Protein AF-A0A3D6B432-F1 (afdb_monomer)

Sequence (230 aa):
MLEWCVRQDLNARSNRYMVVSGDPVKVTLTNWPIGKVEWFEAPLNPAEPDGASRKVPFTGELLIDRADFMEDAPKKFFRLKPEGEVRLKYTYIIKCNEVVKDESGKVVELKCSYDPSTKPGEGEWRSVKGTIHWVSTQFAKEVELRQYDKLFTLADMSQVPEDKDYKDFLNPDSLIVEKGWSEPALLEDNSGIAVQFERVGYYIKDKDSTDTLPVFNKTTALKDSFKIDA

Radius of gyration: 19.47 Å; Cα contacts (8 Å, |Δi|>4): 466; chains: 1; bounding box: 49×45×54 Å

Nearest PDB structures (foldseek):
  5bnz-assembly2_B  TM=8.929E-01  e=8.701E-26  Pseudomonas aeruginosa PAO1
  4jxz-assembly1_A  TM=9.482E-01  e=2.977E-24  Escherichia coli K-12
  4jxx-assembly1_A  TM=9.590E-01  e=1.601E-23  Escherichia coli K-12
  5zdk-assembly1_A  TM=9.199E-01  e=3.711E-23  Thermus thermophilus HB8
  5zdo-assembly1_A  TM=9.169E-01  e=4.152E-23  Thermus thermophilus HB8

Secondary structure (DSSP, 8-state):
-HHHHHHHHHHHH--EE-EEESS-EEEEETTSPTT--EEEEEES-TT-TTS-EEEEEE-SEEEE-GGGB-TT--TT--SB-TT-EEEETTS-EEEEEEEEE-TTS-EEEEEEEE-GGG-TTTS-----S-EE--EETTT-EEEEEEEE--SBS-S-GGG--TTS-GGGGB-TTSEEEEEEEE-GGGGG----SPEEETTTEEEEE-TT--SSS-EEEEEEE---------

Foldseek 3Di:
DVLVVVQVVCLQPFFEWAKAWFQWAKEAAPPFDPPDKDWFWDCRHPNCVVDDTDIAIDDRIKTFHPLQEDAPDDPPNQGAYAQAWEAAPRAWIKGFDDFDADPVRHGRYTYIHTDPQRGPPRHDDDDGRYYGYMHHPVQWDKEKEKEADDQFQDPDLVPADPPDDSVVGGDPVRTDITIMTIGPVVVVDPVQAWHHHPQFATWGFDPVADPNYTYIYGPHGDPDPDDPPD

Solvent-accessible surface area (backbone atoms only — not comparable to full-atom values): 13049 Å² total; per-residue (Å²): 109,69,72,56,54,51,49,57,57,40,66,64,70,26,44,50,41,37,53,33,53,66,70,58,29,38,36,37,32,75,75,46,65,85,91,51,73,47,75,35,78,37,68,26,31,82,73,38,86,90,51,61,65,43,70,44,67,41,52,39,42,29,35,27,40,43,91,43,51,39,80,89,57,55,97,87,57,41,50,34,29,76,80,28,51,25,28,40,64,79,45,37,36,36,32,32,76,43,82,41,56,49,98,87,66,47,76,52,37,33,38,22,40,65,42,80,56,35,36,70,100,78,38,58,96,76,89,64,84,24,70,42,58,54,26,21,59,90,59,40,37,74,28,41,35,37,43,56,50,62,62,46,71,59,94,54,77,88,70,58,53,93,92,58,61,72,74,82,36,52,32,84,67,19,60,43,80,39,50,28,34,25,39,60,62,61,78,72,64,76,82,88,58,48,27,30,32,52,97,58,25,31,30,28,77,41,90,86,38,42,99,89,47,40,30,32,34,46,73,46,69,57,87,84,84,79,77,80,84,127

pLDDT: mean 93.98, std 9.79, range [32.75, 98.88]

Structure (mmCIF, N/CA/C/O backbone):
data_AF-A0A3D6B432-F1
#
_entry.id   AF-A0A3D6B432-F1
#
loop_
_atom_site.group_PDB
_atom_site.id
_atom_site.type_symbol
_atom_site.label_atom_id
_atom_site.label_alt_id
_atom_site.label_comp_id
_atom_site.label_asym_id
_atom_site.label_entity_id
_atom_site.label_seq_id
_atom_site.pdbx_PDB_ins_code
_atom_site.Cartn_x
_atom_site.Cartn_y
_atom_site.Cartn_z
_atom_site.occupancy
_atom_site.B_iso_or_equiv
_atom_site.auth_seq_id
_atom_site.auth_comp_id
_atom_site.auth_asym_id
_atom_site.auth_atom_id
_atom_site.pdbx_PDB_model_num
ATOM 1 N N . MET A 1 1 ? 24.485 1.093 -8.981 1.00 88.25 1 MET A N 1
ATOM 2 C CA . MET A 1 1 ? 24.721 2.550 -8.853 1.00 88.25 1 MET A CA 1
ATOM 3 C C . MET A 1 1 ? 23.505 3.354 -9.311 1.00 88.25 1 MET A C 1
ATOM 5 O O . MET A 1 1 ? 22.989 4.110 -8.504 1.00 88.25 1 MET A O 1
ATOM 9 N N . LEU A 1 2 ? 22.986 3.138 -10.530 1.00 92.12 2 LEU A N 1
ATOM 10 C CA . LEU A 1 2 ? 21.846 3.893 -11.082 1.00 92.12 2 LEU A CA 1
ATOM 11 C C . LEU A 1 2 ? 20.606 3.938 -10.164 1.00 92.12 2 LEU A C 1
ATOM 13 O O . LEU A 1 2 ? 20.216 5.014 -9.727 1.00 92.12 2 LEU A O 1
ATOM 17 N N . GLU A 1 3 ? 20.043 2.785 -9.789 1.00 90.94 3 GLU A N 1
ATOM 18 C CA . GLU A 1 3 ? 18.875 2.714 -8.885 1.00 90.94 3 GLU A CA 1
ATOM 19 C C . GLU A 1 3 ? 19.137 3.346 -7.512 1.00 90.94 3 GLU A C 1
ATOM 21 O O . GLU A 1 3 ? 18.231 3.828 -6.839 1.00 90.94 3 GLU A O 1
ATOM 26 N N . TRP A 1 4 ? 20.389 3.332 -7.050 1.00 92.50 4 TRP A N 1
ATOM 27 C CA . TRP A 1 4 ? 20.746 3.997 -5.803 1.00 92.50 4 TRP A CA 1
ATOM 28 C C . TRP A 1 4 ? 20.671 5.519 -5.957 1.00 92.50 4 TRP A C 1
ATOM 30 O O . TRP A 1 4 ? 20.012 6.149 -5.134 1.00 92.50 4 TRP A O 1
ATOM 40 N N . CYS A 1 5 ? 21.247 6.086 -7.023 1.00 95.38 5 CYS A N 1
ATOM 41 C CA . CYS A 1 5 ? 21.177 7.524 -7.298 1.00 95.38 5 CYS A CA 1
ATOM 42 C C . CYS A 1 5 ? 19.724 7.999 -7.434 1.00 95.38 5 CYS A C 1
ATOM 44 O O . CYS A 1 5 ? 19.345 8.977 -6.795 1.00 95.38 5 CYS A O 1
ATOM 46 N N . VAL A 1 6 ? 18.901 7.261 -8.189 1.00 95.75 6 VAL A N 1
ATOM 47 C CA . VAL A 1 6 ? 17.469 7.566 -8.358 1.00 95.75 6 VAL A CA 1
ATOM 48 C C . VAL A 1 6 ? 16.749 7.571 -7.008 1.00 95.75 6 VAL A C 1
ATOM 50 O O . VAL A 1 6 ? 16.030 8.514 -6.698 1.00 95.75 6 VAL A O 1
ATOM 53 N N . ARG A 1 7 ? 16.979 6.564 -6.153 1.00 94.94 7 ARG A N 1
ATOM 54 C CA . ARG A 1 7 ? 16.366 6.525 -4.814 1.00 94.94 7 ARG A CA 1
ATOM 55 C C . ARG A 1 7 ? 16.809 7.675 -3.916 1.00 94.94 7 ARG A C 1
ATOM 57 O O . ARG A 1 7 ? 16.002 8.122 -3.112 1.00 94.94 7 ARG A O 1
ATOM 64 N N . GLN A 1 8 ? 18.070 8.105 -3.990 1.00 93.75 8 GLN A N 1
ATOM 65 C CA . GLN A 1 8 ? 18.553 9.222 -3.172 1.00 93.75 8 GLN A CA 1
ATOM 66 C C . GLN A 1 8 ? 17.892 10.540 -3.576 1.00 93.75 8 GLN A C 1
ATOM 68 O O . GLN A 1 8 ? 17.404 11.252 -2.703 1.00 93.75 8 GLN A O 1
ATOM 73 N N . ASP A 1 9 ? 17.830 10.825 -4.878 1.00 95.31 9 ASP A N 1
ATOM 74 C CA . ASP A 1 9 ? 17.171 12.024 -5.403 1.00 95.31 9 ASP A CA 1
ATOM 75 C C . ASP A 1 9 ? 15.674 12.046 -5.050 1.00 95.31 9 ASP A C 1
ATOM 77 O O . ASP A 1 9 ? 15.178 13.001 -4.447 1.00 95.31 9 ASP A O 1
ATOM 81 N N . LEU A 1 10 ? 14.961 10.954 -5.337 1.00 96.25 10 LEU A N 1
ATOM 82 C CA . LEU A 1 10 ? 13.520 10.876 -5.099 1.00 96.25 10 LEU A CA 1
ATOM 83 C C . LEU A 1 10 ? 13.160 10.874 -3.608 1.00 96.25 10 LEU A C 1
ATOM 85 O O . LEU A 1 10 ? 12.155 11.460 -3.222 1.00 96.25 10 LEU A O 1
ATOM 89 N N . ASN A 1 11 ? 13.988 10.302 -2.729 1.00 94.06 11 ASN A N 1
ATOM 90 C CA . ASN A 1 11 ? 13.706 10.324 -1.289 1.00 94.06 11 ASN A CA 1
ATOM 91 C C . ASN A 1 11 ? 13.600 11.747 -0.714 1.00 94.06 11 ASN A C 1
ATOM 93 O O . ASN A 1 11 ? 12.891 11.939 0.274 1.00 94.06 11 ASN A O 1
ATOM 97 N N . ALA A 1 12 ? 14.311 12.713 -1.303 1.00 92.69 12 ALA A N 1
ATOM 98 C CA . ALA A 1 12 ? 14.293 14.104 -0.862 1.00 92.69 12 ALA A CA 1
ATOM 99 C C . ALA A 1 12 ? 13.112 14.900 -1.438 1.00 92.69 12 ALA A C 1
ATOM 101 O O . ALA A 1 12 ? 12.601 15.791 -0.767 1.00 92.69 12 ALA A O 1
ATOM 102 N N . ARG A 1 13 ? 12.682 14.596 -2.670 1.00 94.38 13 ARG A N 1
ATOM 103 C CA . ARG A 1 13 ? 11.758 15.454 -3.436 1.00 94.38 13 ARG A CA 1
ATOM 104 C C . ARG A 1 13 ? 10.357 14.876 -3.620 1.00 94.38 13 ARG A C 1
ATOM 106 O O . ARG A 1 13 ? 9.438 15.623 -3.927 1.00 94.38 13 ARG A O 1
ATOM 113 N N . SER A 1 14 ? 10.189 13.562 -3.494 1.00 97.00 14 SER A N 1
ATOM 114 C CA . SER A 1 14 ? 8.920 12.899 -3.790 1.00 97.00 14 SER A CA 1
ATOM 115 C C . SER A 1 14 ? 7.880 13.122 -2.696 1.00 97.00 14 SER A C 1
ATOM 117 O O . SER A 1 14 ? 8.087 12.753 -1.536 1.00 97.00 14 SER A O 1
ATOM 119 N N . ASN A 1 15 ? 6.705 13.590 -3.114 1.00 97.62 15 ASN A N 1
ATOM 120 C CA . ASN A 1 15 ? 5.475 13.483 -2.335 1.00 97.62 15 ASN A CA 1
ATOM 121 C C . ASN A 1 15 ? 5.166 12.014 -2.029 1.00 97.62 15 ASN A C 1
ATOM 123 O O . ASN A 1 15 ? 5.524 11.120 -2.802 1.00 97.62 15 ASN A O 1
ATOM 127 N N . ARG A 1 16 ? 4.506 11.756 -0.901 1.00 97.75 16 ARG A N 1
ATOM 128 C CA . ARG A 1 16 ? 4.206 10.409 -0.417 1.00 97.75 16 ARG A CA 1
ATOM 129 C C . ARG A 1 16 ? 2.717 10.169 -0.333 1.00 97.75 16 ARG A C 1
ATOM 131 O O . ARG A 1 16 ? 1.993 10.965 0.261 1.00 97.75 16 ARG A O 1
ATOM 138 N N . TYR A 1 17 ? 2.306 9.020 -0.852 1.00 98.50 17 TYR A N 1
ATOM 139 C CA . TYR A 1 17 ? 0.915 8.595 -0.860 1.00 98.50 17 TYR A CA 1
ATOM 140 C C . TYR A 1 17 ? 0.768 7.141 -0.428 1.00 98.50 17 TYR A C 1
ATOM 142 O O . TYR A 1 17 ? 1.698 6.341 -0.553 1.00 98.50 17 TYR A O 1
ATOM 150 N N . MET A 1 18 ? -0.406 6.786 0.084 1.00 98.56 18 MET A N 1
ATOM 151 C CA . MET A 1 18 ? -0.748 5.393 0.368 1.00 98.56 18 MET A CA 1
ATOM 152 C C . MET A 1 18 ? 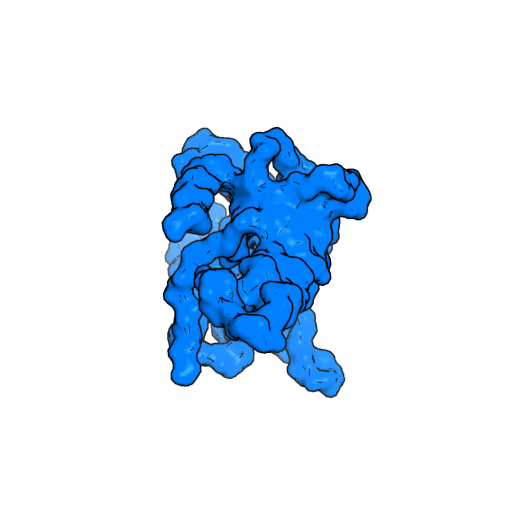-1.436 4.757 -0.838 1.00 98.56 18 MET A C 1
ATOM 154 O O . MET A 1 18 ? -2.430 5.276 -1.349 1.00 98.56 18 MET A O 1
ATOM 158 N N . VAL A 1 19 ? -0.886 3.625 -1.275 1.00 98.62 19 VAL A N 1
ATOM 159 C CA . VAL A 1 19 ? -1.414 2.791 -2.354 1.00 98.62 19 VAL A CA 1
ATOM 160 C C . VAL A 1 19 ? -1.218 1.342 -1.946 1.00 98.62 19 VAL A C 1
ATOM 162 O O . VAL A 1 19 ? -0.106 0.967 -1.587 1.00 98.62 19 VAL A O 1
ATOM 165 N N . VAL A 1 20 ? -2.294 0.565 -2.000 1.00 98.50 20 VAL A N 1
ATOM 166 C CA . VAL A 1 20 ? -2.296 -0.887 -1.783 1.00 98.50 20 VAL A CA 1
ATOM 167 C C . VAL A 1 20 ? -2.349 -1.562 -3.150 1.00 98.50 20 VAL A C 1
ATOM 169 O O . VAL A 1 20 ? -3.152 -1.140 -3.986 1.00 98.50 20 VAL A O 1
ATOM 172 N N . SER A 1 21 ? -1.522 -2.578 -3.406 1.00 95.56 21 SER A N 1
ATOM 17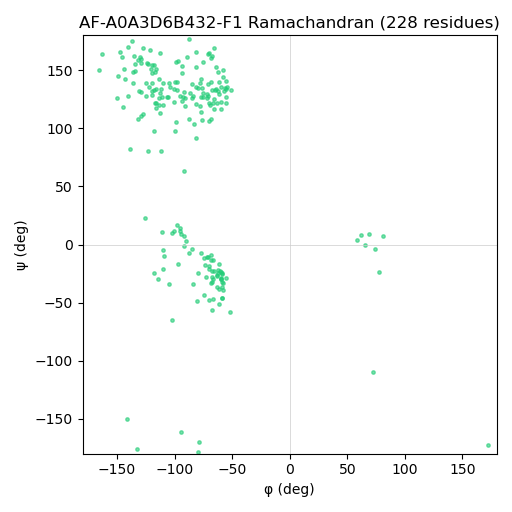3 C CA . SER A 1 21 ? -1.399 -3.177 -4.745 1.00 95.56 21 SER A CA 1
ATOM 174 C C . SER A 1 21 ? -1.802 -4.653 -4.827 1.00 95.56 21 SER A C 1
ATOM 176 O O . SER A 1 21 ? -1.769 -5.399 -3.847 1.00 95.56 21 SER A O 1
ATOM 178 N N . GLY A 1 22 ? -2.203 -5.076 -6.028 1.00 94.44 22 GLY A N 1
ATOM 179 C CA . GLY A 1 22 ? -2.431 -6.473 -6.383 1.00 94.44 22 GLY A CA 1
ATOM 180 C C . GLY A 1 22 ? -3.684 -7.080 -5.749 1.00 94.44 22 GLY A C 1
ATOM 181 O O . GLY A 1 22 ? -4.808 -6.778 -6.144 1.00 94.44 22 GLY A O 1
ATOM 182 N N . ASP A 1 23 ? -3.485 -7.995 -4.802 1.00 95.12 23 ASP A N 1
ATOM 183 C CA . ASP A 1 23 ? -4.536 -8.788 -4.153 1.00 95.12 23 ASP A CA 1
ATOM 184 C C . ASP A 1 23 ? -4.677 -8.378 -2.674 1.00 95.12 23 ASP A C 1
ATOM 186 O O . ASP A 1 23 ? -4.113 -9.051 -1.806 1.00 95.12 23 ASP A O 1
ATOM 190 N N . PRO A 1 24 ? -5.375 -7.268 -2.368 1.00 97.31 24 PRO A N 1
ATOM 191 C CA . PRO A 1 24 ? -5.427 -6.677 -1.038 1.00 97.31 24 PRO A CA 1
ATOM 192 C C . PRO A 1 24 ? -6.189 -7.560 -0.051 1.00 97.31 24 PRO A C 1
ATOM 194 O O . PRO A 1 24 ? -7.014 -8.396 -0.424 1.00 97.31 24 PRO A O 1
ATOM 197 N N . VAL A 1 25 ? -5.960 -7.323 1.238 1.00 98.31 25 VAL A N 1
ATOM 198 C CA . VAL A 1 25 ? -6.752 -7.928 2.315 1.00 98.31 25 VAL A CA 1
ATOM 199 C C . VAL A 1 25 ? -7.676 -6.868 2.901 1.00 98.31 25 VAL A C 1
ATOM 201 O O . VAL A 1 25 ? -7.224 -5.790 3.298 1.00 98.31 25 VAL A O 1
ATOM 204 N N . LYS A 1 26 ? -8.978 -7.173 2.967 1.00 98.69 26 LYS A N 1
ATOM 205 C CA . LYS A 1 26 ? -9.957 -6.292 3.608 1.00 98.69 26 LYS A CA 1
ATOM 206 C C . LYS A 1 26 ? -9.750 -6.301 5.120 1.00 98.69 26 LYS A C 1
ATOM 208 O O . LYS A 1 26 ? -9.573 -7.355 5.724 1.00 98.69 26 LYS A O 1
ATOM 213 N N . VAL A 1 27 ? -9.834 -5.135 5.743 1.00 98.88 27 VAL A N 1
ATOM 214 C CA . VAL A 1 27 ? -9.871 -4.969 7.197 1.00 98.88 27 VAL A CA 1
ATOM 215 C C . VAL A 1 27 ? -11.174 -4.278 7.577 1.00 98.88 27 VAL A C 1
ATOM 217 O O . VAL A 1 27 ? -11.482 -3.212 7.048 1.00 98.88 27 VAL A O 1
ATOM 220 N N . THR A 1 28 ? -11.906 -4.851 8.529 1.00 98.75 28 THR A N 1
ATOM 221 C CA . THR A 1 28 ? -13.116 -4.248 9.101 1.00 98.75 28 THR A CA 1
ATOM 222 C C . THR A 1 28 ? -12.912 -3.980 10.583 1.00 98.75 28 THR A C 1
ATOM 224 O O . THR A 1 28 ? -12.649 -4.895 11.364 1.00 98.75 28 THR A O 1
ATOM 227 N N . LEU A 1 29 ? -13.056 -2.716 10.973 1.00 98.75 29 LEU A N 1
ATOM 228 C CA . LEU A 1 29 ? -12.944 -2.246 12.346 1.00 98.75 29 LEU A CA 1
ATOM 229 C C . LEU A 1 29 ? -14.271 -2.452 13.082 1.00 98.75 29 LEU A C 1
ATOM 231 O O . LEU A 1 29 ? -15.226 -1.704 12.886 1.00 98.75 29 LEU A O 1
ATOM 235 N N . THR A 1 30 ? -14.328 -3.468 13.939 1.00 98.38 30 THR A N 1
ATOM 236 C CA . THR A 1 30 ? -15.556 -3.946 14.597 1.00 98.38 30 THR A CA 1
ATOM 237 C C . THR A 1 30 ? -16.139 -2.956 15.598 1.00 98.38 30 THR A C 1
ATOM 239 O O . THR A 1 30 ? -17.347 -2.936 15.812 1.00 98.38 30 THR A O 1
ATOM 242 N N . ASN A 1 31 ? -15.295 -2.116 16.197 1.00 98.25 31 ASN A N 1
ATOM 243 C CA . ASN A 1 31 ? -15.686 -1.079 17.148 1.00 98.25 31 ASN A CA 1
ATOM 244 C C . ASN A 1 31 ? -15.706 0.334 16.538 1.00 98.25 31 ASN A C 1
ATOM 246 O O . ASN A 1 31 ? -15.835 1.307 17.281 1.00 98.25 31 ASN A O 1
ATOM 250 N N . TRP A 1 32 ? -15.578 0.477 15.211 1.00 98.19 32 TRP A N 1
ATOM 251 C CA . TRP A 1 32 ? -15.699 1.777 14.546 1.00 98.19 32 TRP A CA 1
ATOM 252 C C . TRP A 1 32 ? -17.174 2.177 14.368 1.00 98.19 32 TRP A C 1
ATOM 254 O O . TRP A 1 32 ? -17.972 1.355 13.912 1.00 98.19 32 TRP A O 1
ATOM 264 N N . PRO A 1 33 ? -17.570 3.429 14.674 1.00 97.12 33 PRO A N 1
ATOM 265 C CA . PRO A 1 33 ? -18.951 3.862 14.486 1.00 97.12 33 PRO A CA 1
ATOM 266 C C . PRO A 1 33 ? -19.388 3.785 13.015 1.00 97.12 33 PRO A C 1
ATOM 268 O O . PRO A 1 33 ? -18.724 4.319 12.123 1.00 97.12 33 PRO A O 1
ATOM 271 N N . ILE A 1 34 ? -20.532 3.146 12.765 1.00 93.94 34 ILE A N 1
ATOM 272 C CA . ILE A 1 34 ? -21.086 2.966 11.416 1.00 93.94 34 ILE A CA 1
ATOM 273 C C . ILE A 1 34 ? -21.285 4.329 10.740 1.00 93.94 34 ILE A C 1
ATOM 275 O O . ILE A 1 34 ? -21.838 5.255 11.331 1.00 93.94 34 ILE A O 1
ATOM 279 N N . GLY A 1 35 ? -20.822 4.454 9.494 1.00 93.56 35 GLY A N 1
ATOM 280 C CA . GLY A 1 35 ? -20.955 5.671 8.686 1.00 93.56 35 GLY A CA 1
ATOM 281 C C . GLY A 1 35 ? -20.034 6.829 9.090 1.00 93.56 35 GLY A C 1
ATOM 282 O O . GLY A 1 35 ? -20.010 7.843 8.394 1.00 93.56 35 GLY A O 1
ATOM 283 N N . LYS A 1 36 ? -19.251 6.703 10.172 1.00 97.69 36 LYS A N 1
ATOM 284 C CA . LYS A 1 36 ? -18.284 7.736 10.556 1.00 97.69 36 LYS A CA 1
ATOM 285 C C . LYS A 1 36 ? -17.116 7.750 9.571 1.00 97.69 36 LYS A C 1
ATOM 287 O O . LYS A 1 36 ? -16.446 6.735 9.375 1.00 97.69 36 LYS A O 1
ATOM 292 N N . VAL A 1 37 ? -16.834 8.937 9.044 1.00 98.31 37 VAL A N 1
ATOM 293 C CA . VAL A 1 37 ? -15.616 9.255 8.294 1.00 98.31 37 VAL A CA 1
ATOM 294 C C . VAL A 1 37 ? -14.804 10.239 9.124 1.00 98.31 37 VAL A C 1
ATOM 296 O O . VAL A 1 37 ? -15.337 11.242 9.598 1.00 98.31 37 VAL A O 1
ATOM 299 N N . GLU A 1 38 ? -13.522 9.954 9.309 1.00 97.75 38 GLU A N 1
ATOM 300 C CA . GLU A 1 38 ? -12.577 10.864 9.953 1.00 97.75 38 GLU A CA 1
ATOM 301 C C . GLU A 1 38 ? -11.458 11.206 8.970 1.00 97.75 38 GLU A C 1
ATOM 303 O O . GLU A 1 38 ? -11.005 10.345 8.223 1.00 97.75 38 GLU A O 1
ATOM 308 N N . TRP A 1 39 ? -11.035 12.467 8.937 1.00 97.56 39 TRP A N 1
ATOM 309 C CA . TRP A 1 39 ? -10.007 12.941 8.013 1.00 97.56 39 TRP A CA 1
ATOM 310 C C . TRP A 1 39 ? -8.740 13.258 8.792 1.00 97.56 39 TRP A C 1
ATOM 312 O O . TRP A 1 39 ? -8.761 14.114 9.674 1.00 97.56 39 TRP A O 1
ATOM 322 N N . PHE A 1 40 ? -7.648 12.580 8.451 1.00 97.00 40 PHE A N 1
ATOM 323 C CA . PHE A 1 40 ? -6.342 12.798 9.063 1.00 97.00 40 PHE A CA 1
ATOM 324 C C . PHE A 1 40 ? -5.475 13.681 8.181 1.00 97.00 40 PHE A C 1
ATOM 326 O O . PHE A 1 40 ? -5.454 13.508 6.963 1.00 97.00 40 PHE A O 1
ATOM 333 N N . GLU A 1 41 ? -4.736 14.601 8.791 1.00 95.19 41 GLU A N 1
ATOM 334 C CA . GLU A 1 41 ? -3.676 15.321 8.095 1.00 95.19 41 GLU A CA 1
ATOM 335 C C . GLU A 1 41 ? -2.389 14.502 8.131 1.00 95.19 41 GLU A C 1
ATOM 337 O O . GLU A 1 41 ? -1.919 14.087 9.192 1.00 95.19 41 GLU A O 1
ATOM 342 N N . ALA A 1 42 ? -1.823 14.261 6.953 1.00 94.69 42 ALA A N 1
ATOM 343 C CA . ALA A 1 42 ? -0.552 13.579 6.792 1.00 94.69 42 ALA A CA 1
ATOM 344 C C . ALA A 1 42 ? 0.424 14.490 6.033 1.00 94.69 42 ALA A C 1
ATOM 346 O O . ALA A 1 42 ? 0.031 15.083 5.022 1.00 94.69 42 ALA A O 1
ATOM 347 N N . PRO A 1 43 ? 1.694 14.597 6.469 1.00 94.94 43 PRO A N 1
ATOM 348 C CA . PRO A 1 43 ? 2.700 15.360 5.740 1.00 94.94 43 PRO A CA 1
ATOM 349 C C . PRO A 1 43 ? 2.859 14.785 4.333 1.00 94.94 43 PRO A C 1
ATOM 351 O O . PRO A 1 43 ? 2.917 13.562 4.157 1.00 94.94 43 PRO A O 1
ATOM 354 N N . LEU A 1 44 ? 2.912 15.666 3.336 1.00 95.44 44 LEU A N 1
ATOM 355 C CA . LEU A 1 44 ? 3.034 15.276 1.938 1.00 95.44 44 LEU A CA 1
ATOM 356 C C . LEU A 1 44 ? 4.452 14.795 1.625 1.00 95.44 44 LEU A C 1
ATOM 358 O O . LEU A 1 44 ? 4.619 13.744 1.014 1.00 95.44 44 LEU A O 1
ATOM 362 N N . ASN A 1 45 ? 5.468 15.506 2.115 1.00 93.56 45 ASN A N 1
ATOM 363 C CA . ASN A 1 45 ? 6.867 15.103 2.029 1.00 93.56 45 ASN A CA 1
ATOM 364 C C . ASN A 1 45 ? 7.528 15.184 3.420 1.00 93.56 45 ASN A C 1
ATOM 366 O O . ASN A 1 45 ? 7.760 16.275 3.925 1.00 93.56 45 ASN A O 1
ATOM 370 N N . PRO A 1 46 ? 7.889 14.055 4.053 1.00 87.81 46 PRO A N 1
ATOM 371 C CA . PRO A 1 46 ? 8.581 14.038 5.344 1.00 87.81 46 PRO A CA 1
ATOM 372 C C . PRO A 1 46 ? 9.960 14.709 5.364 1.00 87.81 46 PRO A C 1
ATOM 374 O O . PRO A 1 46 ? 10.472 14.973 6.448 1.00 87.81 46 PRO A O 1
ATOM 377 N N . ALA A 1 47 ? 10.583 14.945 4.204 1.00 88.00 47 ALA A N 1
ATOM 378 C CA . ALA A 1 47 ? 11.810 15.738 4.116 1.00 88.00 47 ALA A CA 1
ATOM 379 C C . ALA A 1 47 ? 11.551 17.248 4.290 1.00 88.00 47 ALA A C 1
ATOM 381 O O . ALA A 1 47 ? 12.497 18.003 4.498 1.00 88.00 47 ALA A O 1
ATOM 382 N N . GLU A 1 48 ? 10.283 17.671 4.259 1.00 88.94 48 GLU A N 1
ATOM 383 C CA . GLU A 1 48 ? 9.820 19.046 4.443 1.00 88.94 48 GLU A CA 1
ATOM 384 C C . GLU A 1 48 ? 8.807 19.097 5.604 1.00 88.94 48 GLU A C 1
ATOM 386 O O . GLU A 1 48 ? 7.598 19.078 5.376 1.00 88.94 48 GLU A O 1
ATOM 391 N N . PRO A 1 49 ? 9.265 19.127 6.872 1.00 77.75 49 PRO A N 1
ATOM 392 C CA . PRO A 1 49 ? 8.377 19.063 8.038 1.00 77.75 49 PRO A CA 1
ATOM 393 C C . PRO A 1 49 ? 7.341 20.193 8.111 1.00 77.75 49 PRO A C 1
ATOM 395 O O . PRO A 1 49 ? 6.226 19.957 8.565 1.00 77.75 49 PRO A O 1
ATOM 398 N N . ASP A 1 50 ? 7.701 21.382 7.623 1.00 88.50 50 ASP A N 1
ATOM 399 C CA . ASP A 1 50 ? 6.823 22.559 7.525 1.00 88.50 50 ASP A CA 1
ATOM 400 C C . ASP A 1 50 ? 6.169 22.688 6.132 1.00 88.50 50 ASP A C 1
ATOM 402 O O . ASP A 1 50 ? 5.638 23.740 5.771 1.00 88.50 50 ASP A O 1
ATOM 406 N N . GLY A 1 51 ? 6.274 21.636 5.315 1.00 88.25 51 GLY A N 1
ATOM 407 C CA . GLY A 1 51 ? 5.755 21.580 3.956 1.00 88.25 51 GLY A CA 1
ATOM 408 C C . GLY A 1 51 ? 4.249 21.328 3.894 1.00 88.25 51 GLY A C 1
ATOM 409 O O . GLY A 1 51 ? 3.525 21.349 4.891 1.00 88.25 51 GLY A O 1
ATOM 410 N N . ALA A 1 52 ? 3.760 21.069 2.682 1.00 93.88 52 ALA A N 1
ATOM 411 C CA . ALA A 1 52 ? 2.350 20.775 2.467 1.00 93.88 52 ALA A CA 1
ATOM 412 C C . ALA A 1 52 ? 1.912 19.500 3.210 1.00 93.88 52 ALA A C 1
ATOM 414 O O . ALA A 1 52 ? 2.664 18.531 3.356 1.00 93.88 52 ALA A O 1
ATOM 415 N N . SER A 1 53 ? 0.651 19.479 3.628 1.00 95.38 53 SER A N 1
ATOM 416 C CA . SER A 1 53 ? -0.035 18.287 4.112 1.00 95.38 53 SER A CA 1
ATOM 417 C C . SER A 1 53 ? -1.147 17.896 3.143 1.00 95.38 53 SER A C 1
ATOM 419 O O . SER A 1 53 ? -1.561 18.671 2.279 1.00 95.38 53 SER A O 1
ATOM 421 N N . ARG A 1 54 ? -1.636 16.667 3.283 1.00 96.38 54 ARG A N 1
ATOM 422 C CA . ARG A 1 54 ? -2.822 16.179 2.576 1.00 96.38 54 ARG A CA 1
ATOM 423 C C . ARG A 1 54 ? -3.792 15.546 3.558 1.00 96.38 54 ARG A C 1
ATOM 425 O O . ARG A 1 54 ? -3.390 15.063 4.619 1.00 96.38 54 ARG A O 1
ATOM 432 N N . LYS A 1 55 ? -5.063 15.504 3.169 1.00 96.94 55 LYS A N 1
ATOM 433 C CA . LYS A 1 55 ? -6.110 14.839 3.942 1.00 96.94 55 LYS A CA 1
ATOM 434 C C . LYS A 1 55 ? -6.265 13.390 3.502 1.00 96.94 55 LYS A C 1
ATOM 436 O O . LYS A 1 55 ? -6.410 13.105 2.316 1.00 96.94 55 LYS A O 1
ATOM 441 N N . VAL A 1 56 ? -6.286 12.492 4.476 1.00 97.75 56 VAL A N 1
ATOM 442 C CA . VAL A 1 56 ? -6.435 11.050 4.286 1.00 97.75 56 VAL A CA 1
ATOM 443 C C . VAL A 1 56 ? -7.744 10.599 4.945 1.00 97.75 56 VAL A C 1
ATOM 445 O O . VAL A 1 56 ? -7.883 10.748 6.164 1.00 97.75 56 VAL A O 1
ATOM 448 N N . PRO A 1 57 ? -8.717 10.067 4.182 1.00 98.25 57 PRO A N 1
ATOM 449 C CA . PRO A 1 57 ? -9.977 9.589 4.739 1.00 98.25 57 PRO A CA 1
ATOM 450 C C . PRO A 1 57 ? -9.795 8.247 5.450 1.00 98.25 57 PRO A C 1
ATOM 452 O O . PRO A 1 57 ? -9.272 7.291 4.879 1.00 98.25 57 PRO A O 1
ATOM 455 N N . PHE A 1 58 ? -10.295 8.159 6.677 1.00 98.50 58 PHE A N 1
ATOM 456 C CA . PHE A 1 58 ? -10.337 6.953 7.492 1.00 98.50 58 PHE A CA 1
ATOM 457 C C . PHE A 1 58 ? -11.784 6.542 7.764 1.00 98.50 58 PHE A C 1
ATOM 459 O O . PHE A 1 58 ? -12.631 7.359 8.140 1.00 98.50 58 PHE A O 1
ATOM 466 N N . THR A 1 59 ? -12.054 5.253 7.594 1.00 98.44 59 THR A N 1
ATOM 467 C CA . THR A 1 59 ? -13.371 4.627 7.762 1.00 98.44 59 THR A CA 1
ATOM 468 C C . THR A 1 59 ? -13.235 3.302 8.506 1.00 98.44 59 THR A C 1
ATOM 470 O O . THR A 1 59 ? -12.128 2.829 8.747 1.00 98.44 59 THR A O 1
ATOM 473 N N . GLY A 1 60 ? -14.363 2.663 8.824 1.00 98.00 60 GLY A N 1
ATOM 474 C CA . GLY A 1 60 ? -14.370 1.331 9.434 1.00 98.00 60 GLY A CA 1
ATOM 475 C C . GLY A 1 60 ? -13.932 0.202 8.495 1.00 98.00 60 GLY A C 1
ATOM 476 O O . GLY A 1 60 ? -13.566 -0.861 8.974 1.00 98.00 60 GLY A O 1
ATOM 477 N N . GLU A 1 61 ? -13.947 0.417 7.178 1.00 98.56 61 GLU A N 1
ATOM 478 C CA . GLU A 1 61 ? -13.533 -0.579 6.181 1.00 98.56 61 GLU A CA 1
ATOM 479 C C . GLU A 1 61 ? -12.307 -0.105 5.402 1.00 98.56 61 GLU A C 1
ATOM 481 O O . GLU A 1 61 ? -12.343 0.937 4.738 1.00 98.56 61 GLU A O 1
ATOM 486 N N . LEU A 1 62 ? -11.229 -0.881 5.447 1.00 98.75 62 LEU A N 1
ATOM 487 C CA . LEU A 1 62 ? -9.924 -0.535 4.893 1.00 98.75 62 LEU A CA 1
ATOM 488 C C . LEU A 1 62 ? -9.384 -1.670 4.013 1.00 98.75 62 LEU A C 1
ATOM 490 O O . LEU A 1 62 ? -9.793 -2.823 4.149 1.00 98.75 62 LEU A O 1
ATOM 494 N N . LEU A 1 63 ? -8.416 -1.346 3.163 1.00 98.88 63 LEU A N 1
ATOM 495 C CA . LEU A 1 63 ? -7.563 -2.303 2.467 1.00 98.88 63 LEU A CA 1
ATOM 496 C C . LEU A 1 63 ? -6.127 -2.160 2.975 1.00 98.88 63 LEU A C 1
ATOM 498 O O . LEU A 1 63 ? -5.661 -1.042 3.218 1.00 98.88 63 LEU A O 1
ATOM 502 N N . ILE A 1 64 ? -5.438 -3.291 3.106 1.00 98.69 64 ILE A N 1
ATOM 503 C CA . ILE A 1 64 ? -3.997 -3.373 3.370 1.00 98.69 64 ILE A CA 1
ATOM 504 C C . ILE A 1 64 ? -3.339 -4.313 2.358 1.00 98.69 64 ILE A C 1
ATOM 506 O O . ILE A 1 64 ? -4.007 -5.178 1.780 1.00 98.69 64 ILE A O 1
ATOM 510 N N . ASP A 1 65 ? -2.026 -4.185 2.186 1.00 97.94 65 ASP A N 1
ATOM 511 C CA . ASP A 1 65 ? -1.255 -5.136 1.389 1.00 97.94 65 ASP A CA 1
ATOM 512 C C . ASP A 1 65 ? -1.334 -6.541 1.995 1.00 97.94 65 ASP A C 1
ATOM 514 O O . ASP A 1 65 ? -1.197 -6.737 3.206 1.00 97.94 65 ASP A O 1
ATOM 518 N N . ARG A 1 66 ? -1.457 -7.564 1.145 1.00 96.75 66 ARG A N 1
ATOM 519 C CA . ARG A 1 66 ? -1.444 -8.967 1.593 1.00 96.75 66 ARG A CA 1
ATOM 520 C C . ARG A 1 66 ? -0.169 -9.339 2.340 1.00 96.75 66 ARG A C 1
ATOM 522 O O . ARG A 1 66 ? -0.222 -10.110 3.292 1.00 96.75 66 ARG A O 1
ATOM 529 N N . ALA A 1 67 ? 0.964 -8.749 1.958 1.00 95.50 67 ALA A N 1
ATOM 530 C CA . ALA A 1 67 ? 2.256 -8.956 2.612 1.00 95.50 67 ALA A CA 1
ATOM 531 C C . ALA A 1 67 ? 2.342 -8.363 4.037 1.00 95.50 67 ALA A C 1
ATOM 533 O O . ALA A 1 67 ? 3.325 -8.610 4.753 1.00 95.50 67 ALA A O 1
ATOM 534 N N . ASP A 1 68 ? 1.339 -7.583 4.453 1.00 97.25 68 ASP A N 1
ATOM 535 C CA . ASP A 1 68 ? 1.229 -7.006 5.792 1.00 97.25 68 ASP A CA 1
ATOM 536 C C . ASP A 1 68 ? 0.444 -7.861 6.783 1.00 97.25 68 ASP A C 1
ATOM 538 O O . ASP A 1 68 ? 0.384 -7.505 7.963 1.00 97.25 68 ASP A O 1
ATOM 542 N N . PHE A 1 69 ? -0.071 -9.013 6.349 1.00 97.62 69 PHE A N 1
ATOM 543 C CA . PHE A 1 69 ? -0.685 -10.000 7.224 1.00 97.62 69 PHE A CA 1
ATOM 544 C C . PHE A 1 69 ? -0.052 -11.386 7.070 1.00 97.62 69 PHE A C 1
ATOM 546 O O . PHE A 1 69 ? 0.241 -11.834 5.964 1.00 97.62 69 PHE A O 1
ATOM 553 N N . MET A 1 70 ? 0.153 -12.081 8.190 1.00 96.44 70 MET A N 1
ATOM 554 C CA . MET A 1 70 ? 0.630 -13.464 8.201 1.00 96.44 70 MET A CA 1
ATOM 555 C C . MET A 1 70 ? 0.080 -14.199 9.425 1.00 96.44 70 MET A C 1
ATOM 557 O O . MET A 1 70 ? 0.256 -13.730 10.550 1.00 96.44 70 MET A O 1
ATOM 561 N N . GLU A 1 71 ? -0.573 -15.345 9.215 1.00 94.12 71 GLU A N 1
ATOM 562 C CA . GLU A 1 71 ? -1.112 -16.168 10.308 1.00 94.12 71 GLU A CA 1
ATOM 563 C C . GLU A 1 71 ? 0.018 -16.778 11.141 1.00 94.12 71 GLU A C 1
ATOM 565 O O . GLU A 1 71 ? 0.148 -16.486 12.331 1.00 94.12 71 GLU A O 1
ATOM 570 N N . ASP A 1 72 ? 0.909 -17.517 10.481 1.00 93.31 72 ASP A N 1
ATOM 571 C CA . ASP A 1 72 ? 2.079 -18.148 11.092 1.00 93.31 72 ASP A CA 1
ATOM 572 C C . ASP A 1 72 ? 3.307 -17.231 11.009 1.00 93.31 72 ASP A C 1
ATOM 574 O O . ASP A 1 72 ? 4.310 -17.504 10.348 1.00 93.31 72 ASP A O 1
ATOM 578 N N . ALA A 1 73 ? 3.206 -16.075 11.665 1.00 91.00 73 ALA A N 1
ATOM 579 C CA . ALA A 1 73 ? 4.213 -15.023 11.589 1.00 91.00 73 ALA A CA 1
ATOM 580 C C . ALA A 1 73 ? 5.518 -15.374 12.349 1.00 91.00 73 ALA A C 1
ATOM 582 O O . ALA A 1 73 ? 5.483 -15.596 13.568 1.00 91.00 73 ALA A O 1
ATOM 583 N N . PRO A 1 74 ? 6.707 -15.318 11.708 1.00 91.69 74 PRO A N 1
ATOM 584 C CA . PRO A 1 74 ? 7.980 -15.521 12.396 1.00 91.69 74 PRO A CA 1
ATOM 585 C C . PRO A 1 74 ? 8.274 -14.379 13.384 1.00 91.69 74 PRO A C 1
ATOM 587 O O . PRO A 1 74 ? 7.742 -13.274 13.283 1.00 91.69 74 PRO A O 1
ATOM 590 N N . LYS A 1 75 ? 9.196 -14.592 14.337 1.00 87.62 75 LYS A N 1
ATOM 591 C CA . LYS A 1 75 ? 9.506 -13.605 15.401 1.00 87.62 75 LYS A CA 1
ATOM 592 C C . LYS A 1 75 ? 9.898 -12.208 14.888 1.00 87.62 75 LYS A C 1
ATOM 594 O O . LYS A 1 75 ? 9.680 -11.228 15.598 1.00 87.62 75 LYS A O 1
ATOM 599 N N . LYS A 1 76 ? 10.492 -12.123 13.691 1.00 89.88 76 LYS A N 1
ATOM 600 C CA . LYS A 1 76 ? 10.925 -10.870 13.043 1.00 89.88 76 LYS A CA 1
ATOM 601 C C . LYS A 1 76 ? 9.862 -10.252 12.119 1.00 89.88 76 LYS A C 1
ATOM 603 O O . LYS A 1 76 ? 10.152 -9.281 11.430 1.00 89.88 76 LYS A O 1
ATOM 608 N N . PHE A 1 77 ? 8.642 -10.787 12.100 1.00 91.62 77 PHE A N 1
ATOM 609 C CA . PHE A 1 77 ? 7.518 -10.202 11.376 1.00 91.62 77 PHE A CA 1
ATOM 610 C C . PHE A 1 77 ? 6.799 -9.188 12.272 1.00 91.62 77 PHE A C 1
ATOM 612 O O . PHE A 1 77 ? 6.147 -9.547 13.253 1.00 91.62 77 PHE A O 1
ATOM 619 N N . PHE A 1 78 ? 6.968 -7.903 11.959 1.00 93.81 78 PHE A N 1
ATOM 620 C CA . PHE A 1 78 ? 6.443 -6.790 12.761 1.00 93.81 78 PHE A CA 1
ATOM 621 C C . PHE A 1 78 ? 5.158 -6.173 12.200 1.00 93.81 78 PHE A C 1
ATOM 623 O O . PHE A 1 78 ? 4.765 -5.095 12.635 1.00 93.81 78 PHE A O 1
ATOM 630 N N . ARG A 1 79 ? 4.520 -6.828 11.227 1.00 96.12 79 ARG A N 1
ATOM 631 C CA . ARG A 1 79 ? 3.237 -6.395 10.655 1.00 96.12 79 ARG A CA 1
ATOM 632 C C . ARG A 1 79 ? 2.090 -7.123 11.375 1.00 96.12 79 ARG A C 1
ATOM 634 O O . ARG A 1 79 ? 2.281 -7.611 12.492 1.00 96.12 79 ARG A O 1
ATOM 641 N N . LEU A 1 80 ? 0.903 -7.166 10.779 1.00 97.31 80 LEU A N 1
ATOM 642 C CA . LEU A 1 80 ? -0.291 -7.688 11.432 1.00 97.31 80 LEU A CA 1
ATOM 643 C C . LEU A 1 80 ? -0.314 -9.223 11.442 1.00 97.31 80 LEU A C 1
ATOM 645 O O . LEU A 1 80 ? 0.017 -9.882 10.466 1.00 97.31 80 LEU A O 1
ATOM 649 N N . LYS A 1 81 ? -0.736 -9.804 12.557 1.00 97.12 81 LYS A N 1
ATOM 650 C CA . LYS A 1 81 ? -0.877 -11.252 12.748 1.00 97.12 81 LYS A CA 1
ATOM 651 C C . LYS A 1 81 ? -2.045 -11.520 13.698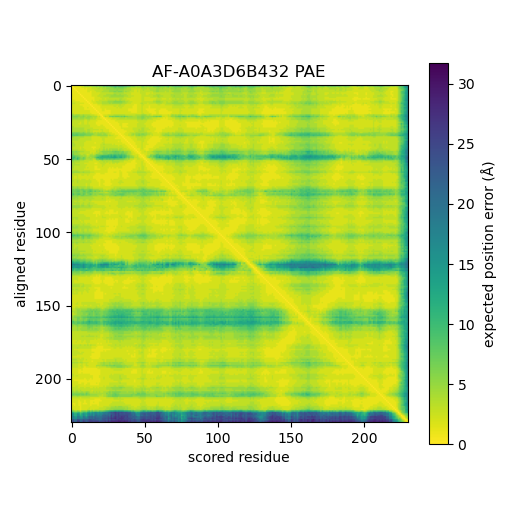 1.00 97.12 81 LYS A C 1
ATOM 653 O O . LYS A 1 81 ? -2.457 -10.568 14.369 1.00 97.12 81 LYS A O 1
ATOM 658 N N . PRO A 1 82 ? -2.559 -12.756 13.806 1.00 97.56 82 PRO A N 1
ATOM 659 C CA . PRO A 1 82 ? -3.617 -13.089 14.757 1.00 97.56 82 PRO A CA 1
ATOM 660 C C . PRO A 1 82 ? -3.271 -12.624 16.176 1.00 97.56 82 PRO A C 1
ATOM 662 O O . PRO A 1 82 ? -2.134 -12.793 16.625 1.00 97.56 82 PRO A O 1
ATOM 665 N N . GLU A 1 83 ? -4.225 -11.976 16.851 1.00 96.81 83 GLU A N 1
ATOM 666 C CA . GLU A 1 83 ? -4.073 -11.346 18.174 1.00 96.81 83 GLU A CA 1
ATOM 667 C C . GLU A 1 83 ? -2.983 -10.261 18.280 1.00 96.81 83 GLU A C 1
ATOM 669 O O . GLU A 1 83 ? -2.736 -9.715 19.359 1.00 96.81 83 GLU A O 1
ATOM 674 N N . GLY A 1 84 ? -2.327 -9.927 17.171 1.00 96.44 84 GLY A N 1
ATOM 675 C CA . GLY A 1 84 ? -1.276 -8.928 17.086 1.00 96.44 84 GLY A CA 1
ATOM 676 C C . GLY A 1 84 ? -1.814 -7.533 16.808 1.00 96.44 84 GLY A C 1
ATOM 677 O O . GLY A 1 84 ? -2.920 -7.351 16.299 1.00 96.44 84 GLY A O 1
ATOM 678 N N . GLU A 1 85 ? -0.977 -6.544 17.105 1.00 97.50 85 GLU A N 1
ATOM 679 C CA . GLU A 1 85 ? -1.260 -5.136 16.866 1.00 97.50 85 GLU A CA 1
ATOM 680 C C . GLU A 1 85 ? -0.287 -4.523 15.869 1.00 97.50 85 GLU A C 1
ATOM 682 O O . GLU A 1 85 ? 0.898 -4.869 15.830 1.00 97.50 85 GLU A O 1
ATOM 687 N N . VAL A 1 86 ? -0.783 -3.552 15.111 1.00 97.94 86 VAL A N 1
ATOM 688 C CA . VAL A 1 86 ? 0.017 -2.756 14.182 1.00 97.94 86 VAL A CA 1
ATOM 689 C C . VAL A 1 86 ? -0.488 -1.321 14.168 1.00 97.94 86 VAL A C 1
ATOM 691 O O . VAL A 1 86 ? -1.672 -1.063 14.389 1.00 97.94 86 VAL A O 1
ATOM 694 N N . ARG A 1 87 ? 0.405 -0.369 13.893 1.00 97.88 87 ARG A N 1
ATOM 695 C CA . ARG A 1 87 ? 0.004 1.013 13.638 1.00 97.88 87 ARG A CA 1
ATOM 696 C C . ARG A 1 87 ? -0.389 1.156 12.176 1.00 97.88 87 ARG A C 1
ATOM 698 O O . ARG A 1 87 ? 0.391 0.823 11.284 1.00 97.88 87 ARG A O 1
ATOM 705 N N . LEU A 1 88 ? -1.570 1.698 11.932 1.00 98.12 88 LEU A N 1
ATOM 706 C CA . LEU A 1 88 ? -1.932 2.197 10.617 1.00 98.12 88 LEU A CA 1
ATOM 707 C C . LEU A 1 88 ? -1.243 3.549 10.426 1.00 98.12 88 LEU A C 1
ATOM 709 O O . LEU A 1 88 ? -1.296 4.422 11.298 1.00 98.12 88 LEU A O 1
ATOM 713 N N . LYS A 1 89 ? -0.503 3.709 9.326 1.00 96.88 89 LYS A N 1
ATOM 714 C CA . LYS A 1 89 ? 0.312 4.907 9.106 1.00 96.88 89 LYS A CA 1
ATOM 715 C C . LYS A 1 89 ? -0.558 6.167 9.185 1.00 96.88 89 LYS A C 1
ATOM 717 O O . LYS A 1 89 ? -1.661 6.191 8.647 1.00 96.88 89 LYS A O 1
ATOM 722 N N . TYR A 1 90 ? -0.055 7.176 9.900 1.00 95.50 90 TYR A N 1
ATOM 723 C CA . TYR A 1 90 ? -0.736 8.443 10.213 1.00 95.50 90 TYR A CA 1
ATOM 724 C C . TYR A 1 90 ? -2.019 8.342 11.049 1.00 95.50 90 TYR A C 1
ATOM 726 O O . TYR A 1 90 ? -2.686 9.355 11.213 1.00 95.50 90 TYR A O 1
ATOM 734 N N . THR A 1 91 ? -2.371 7.169 11.587 1.00 96.00 91 THR A N 1
ATOM 735 C CA . THR A 1 91 ? -3.630 6.979 12.322 1.00 96.00 91 THR A CA 1
ATOM 736 C C . THR A 1 91 ? -3.451 6.068 13.548 1.00 96.00 91 THR A C 1
ATOM 738 O O . THR A 1 91 ? -2.399 6.068 14.202 1.00 96.00 91 THR A O 1
ATOM 741 N N . TYR A 1 92 ? -4.517 5.351 13.902 1.00 97.31 92 TYR A N 1
ATOM 742 C CA . TYR A 1 92 ? -4.665 4.533 15.095 1.00 97.31 92 TYR A CA 1
ATOM 743 C C . TYR A 1 92 ? -3.801 3.263 15.071 1.00 97.31 92 TYR A C 1
ATOM 745 O O . TYR A 1 92 ? -3.310 2.806 14.034 1.00 97.31 92 TYR A O 1
ATOM 753 N N . ILE A 1 93 ? -3.652 2.654 16.244 1.00 98.19 93 ILE A N 1
ATOM 754 C CA . ILE A 1 93 ? -3.250 1.254 16.381 1.00 98.19 93 ILE A CA 1
ATOM 755 C C . ILE A 1 93 ? -4.498 0.375 16.256 1.00 98.19 93 ILE A C 1
ATOM 757 O O . ILE A 1 93 ? -5.551 0.694 16.813 1.00 98.19 93 ILE A O 1
ATOM 761 N N . ILE A 1 94 ? -4.366 -0.737 15.534 1.00 98.50 94 ILE A N 1
ATOM 762 C CA . ILE A 1 94 ? -5.401 -1.767 15.411 1.00 98.50 94 ILE A CA 1
ATOM 763 C C . ILE A 1 94 ? -4.888 -3.105 15.938 1.00 98.50 94 ILE A C 1
ATOM 765 O O . ILE A 1 94 ? -3.684 -3.364 15.890 1.00 98.50 94 ILE A O 1
ATOM 769 N N . LYS A 1 95 ? -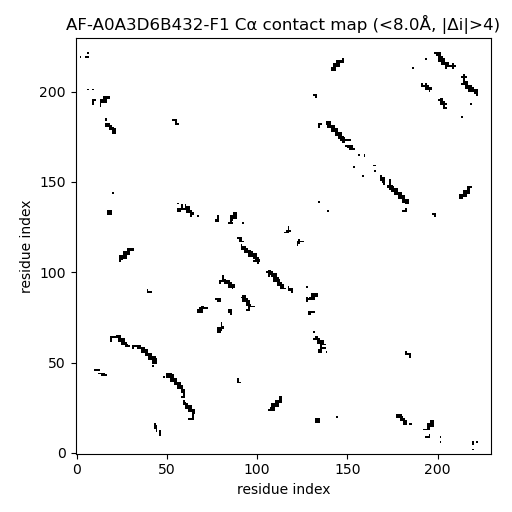5.805 -3.965 16.382 1.00 98.56 95 LYS A N 1
ATOM 770 C CA . LYS A 1 95 ? -5.556 -5.353 16.783 1.00 98.56 95 LYS A CA 1
ATOM 771 C C . LYS A 1 95 ? -6.366 -6.302 15.905 1.00 98.56 95 LYS A C 1
ATOM 773 O O . LYS A 1 95 ? -7.563 -6.086 15.763 1.00 98.56 95 LYS A O 1
ATOM 778 N N . CYS A 1 96 ? -5.748 -7.351 15.367 1.00 98.50 96 CYS A N 1
ATOM 779 C CA . CYS A 1 96 ? -6.460 -8.409 14.643 1.00 98.50 96 CYS A CA 1
ATOM 780 C C . CYS A 1 96 ? -7.139 -9.360 15.631 1.00 98.50 96 CYS A C 1
ATOM 782 O O . CYS A 1 96 ? -6.447 -9.992 16.427 1.00 98.50 96 CYS A O 1
ATOM 784 N N . ASN A 1 97 ? -8.466 -9.469 15.569 1.00 98.38 97 ASN A N 1
ATOM 785 C CA . ASN A 1 97 ? -9.259 -10.331 16.452 1.00 98.38 97 ASN A CA 1
ATOM 786 C C . ASN A 1 97 ? -9.747 -11.598 15.745 1.00 98.38 97 ASN A C 1
ATOM 788 O O . ASN A 1 97 ? -9.865 -12.646 16.368 1.00 98.38 97 ASN A O 1
ATOM 792 N N . GLU A 1 98 ? -10.042 -11.509 14.448 1.00 98.44 98 GLU A N 1
ATOM 793 C CA . GLU A 1 98 ? -10.579 -12.627 13.673 1.00 98.44 98 GLU A CA 1
ATOM 794 C C . GLU A 1 98 ? -10.007 -12.624 12.258 1.00 98.44 98 GLU A C 1
ATOM 796 O O . GLU A 1 98 ? -9.839 -11.567 11.642 1.00 98.44 98 GLU A O 1
ATOM 801 N N . VAL A 1 99 ? -9.737 -13.822 11.744 1.00 98.50 99 VAL A N 1
ATOM 802 C CA . VAL A 1 99 ? -9.261 -14.057 10.381 1.00 98.50 99 VAL A CA 1
ATOM 803 C C . VAL A 1 99 ? -10.358 -14.789 9.624 1.00 98.50 99 VAL A C 1
ATOM 805 O O . VAL A 1 99 ? -10.663 -15.942 9.925 1.00 98.50 99 VAL A O 1
ATOM 808 N N . VAL A 1 100 ? -10.939 -14.123 8.633 1.00 98.38 100 VAL A N 1
ATOM 809 C CA . VAL A 1 100 ? -11.986 -14.684 7.782 1.00 98.38 100 VAL A CA 1
ATOM 810 C C . VAL A 1 100 ? -11.344 -15.238 6.514 1.00 98.38 100 VAL A C 1
ATOM 812 O O . VAL A 1 100 ? -10.595 -14.546 5.813 1.00 98.38 100 VAL A O 1
ATOM 815 N N . LYS A 1 101 ? -11.655 -16.499 6.219 1.00 98.12 101 LYS A N 1
ATOM 816 C CA . LYS A 1 101 ? -11.163 -17.234 5.052 1.00 98.12 101 LYS A CA 1
ATOM 817 C C . LYS A 1 101 ? -12.309 -17.602 4.121 1.00 98.12 101 LYS A C 1
ATOM 819 O O . LYS A 1 101 ? -13.434 -17.795 4.577 1.00 98.12 101 LYS A O 1
ATOM 824 N N . ASP A 1 102 ? -12.009 -17.706 2.833 1.00 96.25 102 ASP A N 1
ATOM 825 C CA . ASP A 1 102 ? -12.923 -18.302 1.862 1.00 96.25 102 ASP A CA 1
ATOM 826 C C . ASP A 1 102 ? -12.874 -19.843 1.893 1.00 96.25 102 ASP A C 1
ATOM 828 O O . ASP A 1 102 ? -12.136 -20.453 2.671 1.00 96.25 102 ASP A O 1
ATOM 832 N N . GLU A 1 103 ? -13.660 -20.480 1.024 1.00 96.62 103 GLU A N 1
ATOM 833 C CA . GLU A 1 103 ? -13.750 -21.941 0.897 1.00 96.62 103 GLU A CA 1
ATOM 834 C C . GLU A 1 103 ? -12.417 -22.609 0.517 1.00 96.62 103 GLU A C 1
ATOM 836 O O . GLU A 1 103 ? -12.214 -23.787 0.807 1.00 96.62 103 GLU A O 1
ATOM 841 N N . SER A 1 104 ? -11.492 -21.866 -0.100 1.00 95.81 104 SER A N 1
ATOM 842 C CA . SER A 1 104 ? -10.151 -22.352 -0.452 1.00 95.81 104 SER A CA 1
ATOM 843 C C . SER A 1 104 ? -9.146 -22.224 0.697 1.00 95.81 104 SER A C 1
ATOM 845 O O . SER A 1 104 ? -8.002 -22.663 0.578 1.00 95.81 104 SER A O 1
ATOM 847 N N . GLY A 1 105 ? -9.558 -21.626 1.820 1.00 94.56 105 GLY A N 1
ATOM 848 C CA . GLY A 1 105 ? -8.694 -21.320 2.955 1.00 94.56 105 GLY A CA 1
ATOM 849 C C . GLY A 1 105 ? -7.877 -20.037 2.781 1.00 94.56 105 GLY A C 1
ATOM 850 O O . GLY A 1 105 ? -7.028 -19.742 3.628 1.00 94.56 105 GLY A O 1
ATOM 851 N N . LYS A 1 106 ? -8.119 -19.251 1.724 1.00 95.31 106 LYS A N 1
ATOM 852 C CA . LYS A 1 106 ? -7.443 -17.970 1.499 1.00 95.31 106 LYS A CA 1
ATOM 853 C C . LYS A 1 106 ? -8.032 -16.909 2.424 1.00 95.31 106 LYS A C 1
ATOM 855 O O . LYS A 1 106 ? -9.245 -16.764 2.535 1.00 95.31 106 LYS A O 1
ATOM 860 N N . VAL A 1 107 ? -7.166 -16.127 3.066 1.00 97.25 107 VAL A N 1
ATOM 861 C CA . VAL A 1 107 ? -7.573 -14.992 3.909 1.00 97.25 107 VAL A CA 1
ATOM 862 C C . VAL A 1 107 ? -8.145 -13.878 3.033 1.00 97.25 107 VAL A C 1
ATOM 864 O O . VAL A 1 107 ? -7.442 -13.344 2.163 1.00 97.25 107 VAL A O 1
ATOM 867 N N . VAL A 1 108 ? -9.406 -13.529 3.285 1.00 97.31 108 VAL A N 1
ATOM 868 C CA . VAL A 1 108 ? -10.168 -12.529 2.518 1.00 97.31 108 VAL A CA 1
ATOM 869 C C . VAL A 1 108 ? -10.516 -11.291 3.340 1.00 97.31 108 VAL A C 1
ATOM 871 O O . VAL A 1 108 ? -10.595 -10.195 2.788 1.00 97.31 108 VAL A O 1
ATOM 874 N N . GLU A 1 109 ? -10.675 -11.434 4.656 1.00 98.56 109 GLU A N 1
ATOM 875 C CA . GLU A 1 109 ? -10.998 -10.322 5.544 1.00 98.56 109 GLU A CA 1
ATOM 876 C C . GLU A 1 109 ? -10.398 -10.529 6.940 1.00 98.56 109 GLU A C 1
ATOM 878 O O . GLU A 1 109 ? -10.335 -11.642 7.456 1.00 98.56 109 GLU A O 1
ATOM 883 N N . LEU A 1 110 ? -9.980 -9.434 7.569 1.00 98.75 110 LEU A N 1
ATOM 884 C CA . LEU A 1 110 ? -9.567 -9.383 8.966 1.00 98.75 110 LEU A CA 1
ATOM 885 C C . LEU A 1 110 ? -10.565 -8.529 9.746 1.00 98.75 110 LEU A C 1
ATOM 887 O O . LEU A 1 110 ? -10.804 -7.369 9.393 1.00 98.75 110 LEU A O 1
ATOM 891 N 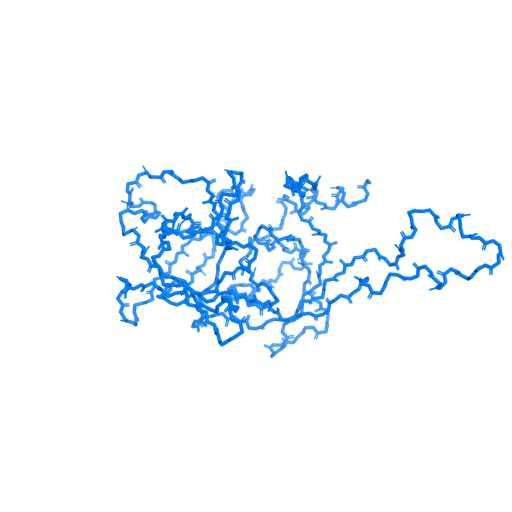N . LYS A 1 111 ? -11.132 -9.075 10.824 1.00 98.75 111 LYS A N 1
ATOM 892 C CA . LYS A 1 111 ? -11.907 -8.276 11.780 1.00 98.75 111 LYS A CA 1
ATOM 893 C C . LYS A 1 111 ? -10.957 -7.778 12.856 1.00 98.75 111 LYS A C 1
ATOM 895 O O . LYS A 1 111 ? -10.333 -8.566 13.570 1.00 98.75 111 LYS A O 1
ATOM 900 N N . CYS A 1 112 ? -1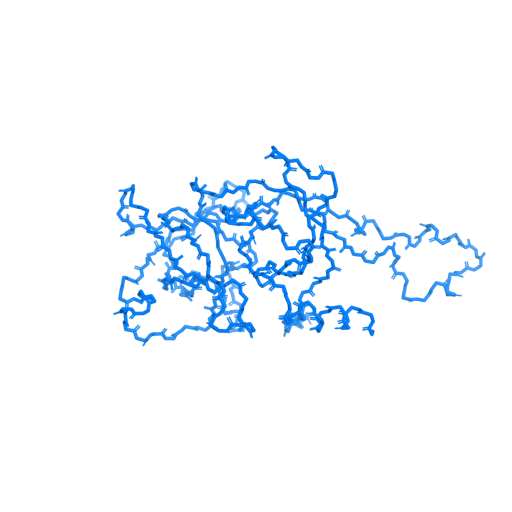0.847 -6.464 12.958 1.00 98.81 112 CYS A N 1
ATOM 901 C CA . CYS A 1 112 ? -9.923 -5.803 13.863 1.00 98.81 112 CYS A CA 1
ATOM 902 C C . CYS A 1 112 ? -10.666 -4.855 14.800 1.00 98.81 112 CYS A C 1
ATOM 904 O O . CYS A 1 112 ? -11.713 -4.322 14.452 1.00 98.81 112 CYS A O 1
ATOM 906 N N . SER A 1 113 ? -10.092 -4.573 15.959 1.00 98.62 113 SER A N 1
ATOM 907 C CA . SER A 1 113 ? -10.503 -3.468 16.821 1.00 98.62 113 SER A CA 1
ATOM 908 C C . SER A 1 113 ? -9.479 -2.347 16.706 1.00 98.62 113 SER A C 1
ATOM 910 O O . SER A 1 113 ? -8.280 -2.632 16.705 1.00 98.62 113 SER A O 1
ATOM 912 N N . TYR A 1 114 ? -9.911 -1.090 16.653 1.00 98.00 114 TYR A N 1
ATOM 913 C CA . TYR A 1 114 ? -8.998 0.050 16.790 1.00 98.00 114 TYR A CA 1
ATOM 914 C C . TYR A 1 114 ? -8.936 0.526 18.243 1.00 98.00 114 TYR A C 1
ATOM 916 O O . TYR A 1 114 ? -9.892 0.346 18.999 1.00 98.00 114 TYR A O 1
ATOM 924 N N . ASP A 1 115 ? -7.818 1.139 18.622 1.00 97.19 115 ASP A N 1
ATOM 925 C CA . ASP A 1 115 ? -7.621 1.752 19.936 1.00 97.19 115 ASP A CA 1
ATOM 926 C C . ASP A 1 115 ? -7.848 3.278 19.855 1.00 97.19 115 ASP A C 1
ATOM 928 O O . ASP A 1 115 ? -6.976 3.994 19.342 1.00 97.19 115 ASP A O 1
ATOM 932 N N . PRO A 1 116 ? -8.985 3.812 20.352 1.00 95.56 116 PRO A N 1
ATOM 933 C CA . PRO A 1 116 ? -9.296 5.240 20.269 1.00 95.56 116 PRO A CA 1
ATOM 934 C C . PRO A 1 116 ? -8.302 6.121 21.028 1.00 95.56 116 PRO A C 1
ATOM 936 O O . PRO A 1 116 ? -8.107 7.276 20.650 1.00 95.56 116 PRO A O 1
ATOM 939 N N . SER A 1 117 ? -7.650 5.579 22.064 1.00 95.69 117 SER A N 1
ATOM 940 C CA . SER A 1 117 ? -6.651 6.310 22.849 1.00 95.69 117 SER A CA 1
ATOM 941 C C . SER A 1 117 ? -5.382 6.597 22.054 1.00 95.69 117 SER A C 1
ATOM 943 O O . SER A 1 117 ? -4.591 7.427 22.467 1.00 95.69 117 SER A O 1
ATOM 945 N N . THR A 1 118 ? -5.183 5.959 20.897 1.00 95.25 118 THR A N 1
ATOM 946 C CA . THR A 1 118 ? -3.951 6.078 20.098 1.00 95.25 118 THR A CA 1
ATOM 947 C C . THR A 1 118 ? -4.064 7.083 18.956 1.00 95.25 118 THR A C 1
ATOM 949 O O . THR A 1 118 ? -3.244 7.062 18.029 1.00 95.25 118 THR A O 1
ATOM 952 N N . LYS A 1 119 ? -5.081 7.957 19.011 1.00 94.25 119 LYS A N 1
ATOM 953 C CA . LYS A 1 119 ? -5.296 9.011 18.021 1.00 94.25 119 LYS A CA 1
ATOM 954 C C . LYS A 1 119 ? -4.035 9.883 17.892 1.00 94.25 119 LYS A C 1
ATOM 956 O O . LYS A 1 119 ? -3.547 10.388 18.904 1.00 94.25 119 LYS A O 1
ATOM 961 N N . PRO A 1 120 ? -3.497 10.090 16.680 1.00 88.50 120 PRO A N 1
ATOM 962 C CA . PRO A 1 120 ? -2.360 10.985 16.478 1.00 88.50 120 PRO A CA 1
ATOM 963 C C . PRO A 1 120 ? -2.628 12.390 17.038 1.00 88.50 120 PRO A C 1
ATOM 965 O O . PRO A 1 120 ? -3.705 12.939 16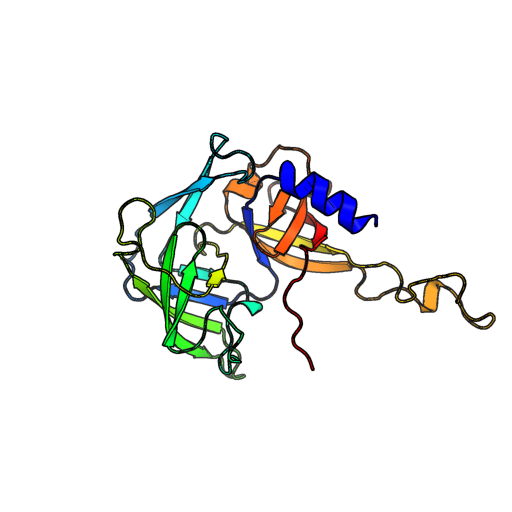.831 1.00 88.50 120 PRO A O 1
ATOM 968 N N . GLY A 1 121 ? -1.652 12.965 17.744 1.00 85.44 121 GLY A N 1
ATOM 969 C CA . GLY A 1 121 ? -1.698 14.341 18.264 1.00 85.44 121 GLY A CA 1
ATOM 970 C C . GLY A 1 121 ? -2.554 14.569 19.519 1.00 85.44 121 GLY A C 1
ATOM 971 O O . GLY A 1 121 ? -2.279 15.506 20.259 1.00 85.44 121 GLY A O 1
ATOM 972 N N . GLU A 1 122 ? -3.543 13.717 19.789 1.00 84.69 122 GLU A N 1
ATOM 973 C CA . GLU A 1 122 ? -4.471 13.867 20.928 1.00 84.69 122 GLU A CA 1
ATOM 974 C C . GLU A 1 122 ? -4.392 12.709 21.936 1.00 84.69 122 GLU A C 1
ATOM 976 O O . GLU A 1 122 ? -4.761 12.866 23.098 1.00 84.69 122 GLU A O 1
ATOM 981 N N . GLY A 1 123 ? -3.948 11.538 21.484 1.00 81.19 123 GLY A N 1
ATOM 982 C CA . GLY A 1 123 ? -3.957 10.299 22.242 1.00 81.19 123 GLY A CA 1
ATOM 983 C C . GLY A 1 123 ? -2.724 10.051 23.112 1.00 81.19 123 GLY A C 1
ATOM 984 O O . GLY A 1 123 ? -1.733 10.781 23.080 1.00 81.19 123 GLY A O 1
ATOM 985 N N . GLU A 1 124 ? -2.765 8.952 23.861 1.00 83.81 124 GLU A N 1
ATOM 986 C CA . GLU A 1 124 ? -1.630 8.447 24.622 1.00 83.81 124 GLU A CA 1
ATOM 987 C C . GLU A 1 124 ? -0.524 7.933 23.693 1.00 83.81 124 GLU A C 1
ATOM 989 O O . GLU A 1 124 ? -0.753 7.252 22.684 1.00 83.81 124 GLU A O 1
ATOM 994 N N . TRP A 1 125 ? 0.722 8.230 24.061 1.00 80.12 125 TRP A N 1
ATOM 995 C CA . TRP A 1 125 ? 1.870 7.686 23.357 1.00 80.12 125 TRP A CA 1
ATOM 996 C C . TRP A 1 125 ? 1.977 6.179 23.602 1.00 80.12 125 TRP A C 1
ATOM 998 O O . TRP A 1 125 ? 2.393 5.723 24.668 1.00 80.12 125 TRP A O 1
ATOM 1008 N N . ARG A 1 126 ? 1.662 5.403 22.563 1.00 90.19 126 ARG A N 1
ATOM 1009 C CA . ARG A 1 126 ? 1.831 3.951 22.536 1.00 90.19 126 ARG A CA 1
ATOM 1010 C C . ARG A 1 126 ? 2.681 3.528 21.344 1.00 90.19 126 ARG A C 1
ATOM 1012 O O . ARG A 1 126 ? 2.401 3.878 20.193 1.00 90.19 126 ARG A O 1
ATOM 1019 N N . SER A 1 127 ? 3.714 2.740 21.627 1.00 87.38 127 SER A N 1
ATOM 1020 C CA . SER A 1 127 ? 4.596 2.168 20.611 1.00 87.38 127 SER A CA 1
ATOM 1021 C C . SER A 1 127 ? 4.193 0.731 20.282 1.00 87.38 127 SER A C 1
ATOM 1023 O O . SER A 1 127 ? 3.863 -0.053 21.170 1.00 87.38 127 SER A O 1
ATOM 1025 N N . VAL A 1 128 ? 4.254 0.384 18.999 1.00 94.06 128 VAL A N 1
ATOM 1026 C CA . VAL A 1 128 ? 4.084 -0.973 18.463 1.00 94.06 128 VAL A CA 1
ATOM 1027 C C . VAL A 1 128 ? 5.224 -1.258 17.491 1.00 94.06 128 VAL A C 1
ATOM 1029 O O . VAL A 1 128 ? 5.864 -0.339 16.984 1.00 94.06 128 VAL A O 1
ATOM 1032 N N . LYS A 1 129 ? 5.507 -2.539 17.234 1.00 91.31 129 LYS A N 1
ATOM 1033 C CA . LYS A 1 129 ? 6.717 -2.939 16.495 1.00 91.31 129 LYS A CA 1
ATOM 1034 C C . LYS A 1 129 ? 6.709 -2.573 15.013 1.00 91.31 129 LYS A C 1
ATOM 1036 O O . LYS A 1 129 ? 7.780 -2.515 14.417 1.00 91.31 129 LYS A O 1
ATOM 1041 N N . GLY A 1 130 ? 5.543 -2.347 14.416 1.00 94.62 130 GLY A N 1
ATOM 1042 C CA . GLY A 1 130 ? 5.462 -2.003 13.005 1.00 94.62 130 GLY A CA 1
ATOM 1043 C C . GLY A 1 130 ? 4.339 -1.047 12.670 1.00 94.62 130 GLY A C 1
ATOM 1044 O O . GLY A 1 130 ? 3.394 -0.826 13.429 1.00 94.62 130 GLY A O 1
ATOM 1045 N N . THR A 1 131 ? 4.503 -0.449 11.499 1.00 96.94 131 THR A N 1
ATOM 1046 C CA . THR A 1 131 ? 3.558 0.469 10.882 1.00 96.94 131 THR A CA 1
ATOM 1047 C C . THR A 1 131 ? 3.344 0.026 9.444 1.00 96.94 131 THR A C 1
ATOM 1049 O O . THR A 1 131 ? 4.321 -0.236 8.737 1.00 96.94 131 THR A O 1
ATOM 1052 N N . ILE A 1 132 ? 2.086 -0.053 9.023 1.00 98.12 132 ILE A N 1
ATOM 1053 C CA . ILE A 1 132 ? 1.688 -0.451 7.668 1.00 98.12 132 ILE A CA 1
ATOM 1054 C C . ILE A 1 132 ? 0.901 0.678 7.005 1.00 98.12 132 ILE A C 1
ATOM 1056 O O . ILE A 1 132 ? 0.276 1.492 7.692 1.00 98.12 132 ILE A O 1
ATOM 1060 N N . HIS A 1 133 ? 0.977 0.766 5.679 1.00 98.50 133 HIS A N 1
ATOM 1061 C CA . HIS A 1 133 ? 0.103 1.663 4.925 1.00 98.50 133 HIS A CA 1
ATOM 1062 C C . HIS A 1 133 ? -1.257 0.982 4.730 1.00 98.50 133 HIS A C 1
ATOM 1064 O O . HIS A 1 133 ? -1.411 -0.213 4.979 1.00 98.50 133 HIS A O 1
ATOM 1070 N N . TRP A 1 134 ? -2.251 1.762 4.334 1.00 98.75 134 TRP A N 1
ATOM 1071 C CA . TRP A 1 134 ? -3.631 1.317 4.192 1.00 98.75 134 TRP A CA 1
ATOM 1072 C C . TRP A 1 134 ? -4.389 2.335 3.337 1.00 98.75 134 TRP A C 1
ATOM 1074 O O . TRP A 1 134 ? -3.937 3.470 3.182 1.00 98.75 134 TRP A O 1
ATOM 1084 N N . VAL A 1 135 ? -5.553 1.958 2.818 1.00 98.75 135 VAL A N 1
ATOM 1085 C CA . VAL A 1 135 ? -6.495 2.897 2.187 1.00 98.75 135 VAL A CA 1
ATOM 1086 C C . VAL A 1 135 ? -7.922 2.610 2.648 1.00 98.75 135 VAL A C 1
ATOM 1088 O O . VAL A 1 135 ? -8.265 1.468 2.945 1.00 98.75 135 VAL A O 1
ATOM 1091 N N . SER A 1 136 ? -8.770 3.636 2.738 1.00 98.50 136 SER A N 1
ATOM 1092 C CA . SER A 1 136 ? -10.202 3.460 3.022 1.00 98.50 136 SER A CA 1
ATOM 1093 C C . SER A 1 136 ? -10.910 2.857 1.811 1.00 98.50 136 SER A C 1
ATOM 1095 O O . SER A 1 136 ? -10.820 3.408 0.719 1.00 98.50 136 SER A O 1
ATOM 1097 N N . THR A 1 137 ? -11.679 1.784 2.006 1.00 97.75 137 THR A N 1
ATOM 1098 C CA . THR A 1 137 ? -12.406 1.117 0.908 1.00 97.75 137 THR A CA 1
ATOM 1099 C C . THR A 1 137 ? -13.416 2.058 0.244 1.00 97.75 137 THR A C 1
ATOM 1101 O O . THR A 1 137 ? -13.551 2.062 -0.973 1.00 97.75 137 THR A O 1
ATOM 1104 N N . GLN A 1 138 ? -14.093 2.902 1.032 1.00 97.94 138 GLN A N 1
ATOM 1105 C CA . GLN A 1 138 ? -15.116 3.833 0.540 1.00 97.94 138 GLN A CA 1
ATOM 1106 C C . GLN A 1 138 ? -14.540 4.940 -0.356 1.00 97.94 138 GLN A C 1
ATOM 1108 O O . GLN A 1 138 ? -15.225 5.430 -1.254 1.00 97.94 138 GLN A O 1
ATOM 1113 N N . PHE A 1 139 ? -13.304 5.365 -0.091 1.00 98.31 139 PHE A N 1
ATOM 1114 C CA . PHE A 1 139 ? -12.680 6.500 -0.775 1.00 98.31 139 PHE A CA 1
ATOM 1115 C C . PHE A 1 139 ? -11.553 6.091 -1.724 1.00 98.31 139 PHE A C 1
ATOM 1117 O O . PHE A 1 139 ? -11.084 6.932 -2.492 1.00 98.31 139 PHE A O 1
ATOM 1124 N N . ALA A 1 140 ? -11.128 4.829 -1.690 1.00 97.75 140 ALA A N 1
ATOM 1125 C CA . ALA A 1 140 ? -10.074 4.311 -2.541 1.00 97.75 140 ALA A CA 1
ATOM 1126 C C . ALA A 1 140 ? -10.372 4.557 -4.024 1.00 97.75 140 ALA A C 1
ATOM 1128 O O . ALA A 1 140 ? -11.507 4.428 -4.490 1.00 97.75 140 ALA A O 1
ATOM 1129 N N . LYS A 1 141 ? -9.326 4.903 -4.769 1.00 97.75 141 LYS A N 1
ATOM 1130 C CA . LYS A 1 141 ? -9.375 5.042 -6.222 1.00 97.75 141 LYS A CA 1
ATOM 1131 C C . LYS A 1 141 ? -8.649 3.871 -6.850 1.00 97.75 141 LYS A C 1
ATOM 1133 O O . LYS A 1 141 ? -7.515 3.584 -6.480 1.00 97.75 141 LYS A O 1
ATOM 1138 N N . GLU A 1 142 ? -9.324 3.185 -7.764 1.00 97.75 142 GLU A N 1
ATOM 1139 C CA . GLU A 1 142 ? -8.687 2.139 -8.555 1.00 97.75 142 GLU A CA 1
ATOM 1140 C C . GLU A 1 142 ? -7.656 2.779 -9.492 1.00 97.75 142 GLU A C 1
ATOM 1142 O O . GLU A 1 142 ? -7.936 3.794 -10.135 1.00 97.75 142 GLU A O 1
ATOM 1147 N N . VAL A 1 143 ? -6.462 2.195 -9.535 1.00 98.38 143 VAL A N 1
ATOM 1148 C CA . VAL A 1 143 ? -5.352 2.621 -10.392 1.00 98.38 143 VAL A CA 1
ATOM 1149 C C . VAL A 1 143 ? -4.721 1.404 -11.067 1.00 98.38 143 VAL A C 1
ATOM 1151 O O . VAL A 1 143 ? -4.701 0.312 -10.498 1.00 98.38 143 VAL A O 1
ATOM 1154 N N . GLU A 1 144 ? -4.187 1.581 -12.272 1.00 98.62 144 GLU A N 1
ATOM 1155 C CA . GLU A 1 144 ? -3.327 0.588 -12.920 1.00 98.62 144 GLU A CA 1
ATOM 1156 C C . GLU A 1 144 ? -1.881 0.811 -12.477 1.00 98.62 144 GLU A C 1
ATOM 1158 O O . GLU A 1 144 ? -1.354 1.926 -12.547 1.00 98.62 144 GLU A O 1
ATOM 1163 N N . LEU A 1 145 ? -1.228 -0.260 -12.040 1.00 98.56 145 LEU A N 1
ATOM 1164 C CA . LEU A 1 145 ? 0.163 -0.262 -11.624 1.00 98.56 145 LEU A CA 1
ATOM 1165 C C . LEU A 1 145 ? 0.979 -1.110 -12.594 1.00 98.56 145 LEU A C 1
ATOM 1167 O O . LEU A 1 145 ? 0.749 -2.309 -12.748 1.00 98.56 145 LEU A O 1
ATOM 1171 N N . ARG A 1 146 ? 1.965 -0.482 -13.233 1.00 98.56 146 ARG A N 1
ATOM 1172 C CA . ARG A 1 146 ? 2.927 -1.137 -14.123 1.00 98.56 146 ARG A CA 1
ATOM 1173 C C . ARG A 1 146 ? 4.218 -1.384 -13.354 1.00 98.56 146 ARG A C 1
ATOM 1175 O O . ARG A 1 146 ? 5.047 -0.486 -13.171 1.00 98.56 146 ARG A O 1
ATOM 1182 N N . GLN A 1 147 ? 4.355 -2.605 -12.859 1.00 97.81 147 GLN A N 1
ATOM 1183 C CA . GLN A 1 147 ? 5.486 -3.075 -12.076 1.00 97.81 147 GLN A CA 1
ATOM 1184 C C . GLN A 1 147 ? 6.631 -3.457 -13.011 1.00 97.81 147 GLN A C 1
ATOM 1186 O O . GLN A 1 147 ? 6.713 -4.588 -13.483 1.00 97.81 147 GLN A O 1
ATOM 1191 N N . TYR A 1 148 ? 7.511 -2.498 -13.289 1.00 97.38 148 TYR A N 1
ATOM 1192 C CA . TYR A 1 148 ? 8.729 -2.758 -14.047 1.00 97.38 148 TYR A CA 1
ATOM 1193 C C . TYR A 1 148 ? 9.798 -3.448 -13.193 1.00 97.38 148 TYR A C 1
ATOM 1195 O O . TYR A 1 148 ? 10.004 -3.116 -12.016 1.00 97.38 148 TYR A O 1
ATOM 1203 N N . ASP A 1 149 ? 10.516 -4.361 -13.838 1.00 95.31 149 ASP A N 1
ATOM 1204 C CA . ASP A 1 149 ? 11.755 -4.971 -13.364 1.00 95.31 149 ASP A CA 1
ATOM 1205 C C . ASP A 1 149 ? 12.807 -4.941 -14.490 1.00 95.31 149 ASP A C 1
ATOM 1207 O O . ASP A 1 149 ? 12.607 -4.370 -15.567 1.00 95.31 149 ASP A O 1
ATOM 1211 N N . LYS A 1 150 ? 13.975 -5.528 -14.245 1.00 94.12 150 LYS A N 1
ATOM 1212 C CA . LYS A 1 150 ? 15.050 -5.668 -15.224 1.00 94.12 150 LYS A CA 1
ATOM 1213 C C . LYS A 1 150 ? 14.527 -6.364 -16.474 1.00 94.12 150 LYS A C 1
ATOM 1215 O O . LYS A 1 150 ? 13.891 -7.409 -16.384 1.00 94.12 150 LYS A O 1
ATOM 1220 N N . LEU A 1 151 ? 14.866 -5.813 -17.638 1.00 96.25 151 LEU A N 1
ATOM 1221 C CA . LEU A 1 151 ? 14.477 -6.368 -18.937 1.00 96.25 151 LEU A CA 1
ATOM 1222 C C . LEU A 1 151 ? 15.130 -7.725 -19.227 1.00 96.25 151 LEU A C 1
ATOM 1224 O O . LEU A 1 151 ? 14.555 -8.541 -19.937 1.00 96.25 151 LEU A O 1
ATOM 1228 N N . PHE A 1 152 ? 16.322 -7.963 -18.683 1.00 96.06 152 PHE A N 1
ATOM 1229 C CA . PHE A 1 152 ? 17.085 -9.186 -18.900 1.00 96.06 152 PHE A CA 1
ATOM 1230 C C . PHE A 1 152 ? 17.341 -9.918 -17.587 1.00 96.06 152 PHE A C 1
ATOM 1232 O O . PHE A 1 152 ? 17.517 -9.294 -16.538 1.00 96.06 152 PHE A O 1
ATOM 1239 N N . THR A 1 153 ? 17.399 -11.246 -17.662 1.00 94.12 153 THR A N 1
ATOM 1240 C CA . THR A 1 153 ? 17.712 -12.123 -16.526 1.00 94.12 153 THR A CA 1
ATOM 1241 C C . THR A 1 153 ? 19.214 -12.197 -16.240 1.00 94.12 153 THR A C 1
ATOM 1243 O O . THR A 1 153 ? 19.613 -12.441 -15.100 1.00 94.12 153 THR A O 1
ATOM 1246 N N . LEU A 1 154 ? 20.062 -11.933 -17.243 1.00 92.12 154 LEU A N 1
ATOM 1247 C CA . LEU A 1 154 ? 21.512 -11.840 -17.075 1.00 92.12 154 LEU A CA 1
ATOM 1248 C C . LEU A 1 154 ? 21.925 -10.465 -16.545 1.00 92.12 154 LEU A C 1
ATOM 1250 O O . LEU A 1 154 ? 21.489 -9.424 -17.034 1.00 92.12 154 LEU A O 1
ATOM 1254 N N . ALA A 1 155 ? 22.830 -10.464 -15.565 1.00 88.50 155 ALA A N 1
ATOM 1255 C CA . ALA A 1 155 ? 23.426 -9.234 -15.048 1.00 88.50 155 ALA A CA 1
ATOM 1256 C C . ALA A 1 155 ? 24.427 -8.602 -16.033 1.00 88.50 155 ALA A C 1
ATOM 1258 O O . ALA A 1 155 ? 24.613 -7.387 -16.018 1.00 88.50 155 ALA A O 1
ATOM 1259 N N . ASP A 1 156 ? 25.062 -9.425 -16.870 1.00 92.25 156 ASP A N 1
ATOM 1260 C CA . ASP A 1 156 ? 26.034 -9.020 -17.881 1.00 92.25 156 ASP A CA 1
ATOM 1261 C C . ASP A 1 156 ? 25.686 -9.687 -19.217 1.00 92.25 156 ASP A C 1
ATOM 1263 O O . ASP A 1 156 ? 25.857 -10.892 -19.396 1.00 92.25 156 ASP A O 1
ATOM 1267 N N . MET A 1 157 ? 25.183 -8.891 -20.160 1.00 89.38 157 MET A N 1
ATOM 1268 C CA . MET A 1 157 ? 24.763 -9.376 -21.477 1.00 89.38 157 MET A CA 1
ATOM 1269 C C . MET A 1 157 ? 25.939 -9.771 -22.380 1.00 89.38 157 MET A C 1
ATOM 1271 O O . MET A 1 157 ? 25.714 -10.405 -23.406 1.00 89.38 157 MET A O 1
ATOM 1275 N N . SER A 1 158 ? 27.188 -9.450 -22.016 1.00 91.62 158 SER A N 1
ATOM 1276 C CA . SER A 1 158 ? 28.360 -9.969 -22.737 1.00 91.62 158 SER A CA 1
ATOM 1277 C C . SER A 1 158 ? 28.587 -11.469 -22.506 1.00 91.62 158 SER A C 1
ATOM 1279 O O . SER A 1 158 ? 29.370 -12.087 -23.219 1.00 91.62 158 SER A O 1
ATOM 1281 N N . GLN A 1 159 ? 27.875 -12.061 -21.540 1.00 92.88 159 GLN A N 1
ATOM 1282 C CA . GLN A 1 159 ? 27.945 -13.482 -21.191 1.00 92.88 159 GLN A CA 1
ATOM 1283 C C . GLN A 1 159 ? 26.882 -14.337 -21.892 1.00 92.88 159 GLN A C 1
ATOM 1285 O O . GLN A 1 159 ? 26.702 -15.502 -21.536 1.00 92.88 159 GLN A O 1
ATOM 1290 N N . VAL A 1 160 ? 26.151 -13.777 -22.861 1.00 93.00 160 VAL A N 1
ATOM 1291 C CA . VAL A 1 160 ? 25.243 -14.562 -23.704 1.00 93.00 160 VAL A CA 1
ATOM 1292 C C . VAL A 1 160 ? 26.068 -15.636 -24.438 1.00 93.00 160 VAL A C 1
ATOM 1294 O O . VAL A 1 160 ? 27.031 -15.279 -25.118 1.00 93.00 160 VAL A O 1
ATOM 1297 N N . PRO A 1 161 ? 25.741 -16.937 -24.292 1.00 94.38 161 PRO A N 1
ATOM 1298 C CA . PRO A 1 161 ? 26.443 -18.011 -24.995 1.00 94.38 161 PRO A CA 1
ATOM 1299 C C . PRO A 1 161 ? 26.386 -17.836 -26.515 1.00 94.38 161 PRO A C 1
ATOM 1301 O O . PRO A 1 161 ? 25.360 -17.414 -27.042 1.00 94.38 161 PRO A O 1
ATOM 1304 N N . GLU A 1 162 ? 27.460 -18.197 -27.224 1.00 93.00 162 GLU A N 1
ATOM 1305 C CA . GLU A 1 162 ? 27.553 -18.045 -28.689 1.00 93.00 162 GLU A CA 1
ATOM 1306 C C . GLU A 1 162 ? 26.455 -18.805 -29.455 1.00 93.00 162 GLU A C 1
ATOM 1308 O O . GLU A 1 162 ? 26.111 -18.435 -30.575 1.00 93.00 162 GLU A O 1
ATOM 1313 N N . ASP A 1 163 ? 25.897 -19.859 -28.855 1.00 95.56 163 ASP A N 1
ATOM 1314 C CA . ASP A 1 163 ? 24.827 -20.688 -29.410 1.00 95.56 163 ASP A CA 1
ATOM 1315 C C . ASP A 1 163 ? 23.407 -20.199 -29.062 1.00 95.56 163 ASP A C 1
ATOM 1317 O O . ASP A 1 163 ? 22.433 -20.855 -29.436 1.00 95.56 163 ASP A O 1
ATOM 1321 N N . LYS A 1 164 ? 23.266 -19.062 -28.364 1.00 95.81 164 LYS A N 1
ATOM 1322 C CA . LYS A 1 164 ? 21.976 -18.504 -27.925 1.00 95.81 164 LYS A CA 1
ATOM 1323 C C . LYS A 1 164 ? 21.743 -17.076 -28.411 1.00 95.81 164 LYS A C 1
ATOM 1325 O O . LYS A 1 164 ? 22.679 -16.324 -28.671 1.00 95.81 164 LYS A O 1
ATOM 1330 N N . ASP A 1 165 ? 20.473 -16.681 -28.488 1.00 94.75 165 ASP A N 1
ATOM 1331 C CA . ASP A 1 165 ? 20.077 -15.301 -28.785 1.00 94.75 165 ASP A CA 1
ATOM 1332 C C . ASP A 1 165 ? 19.866 -14.532 -27.467 1.00 94.75 165 ASP A C 1
ATOM 1334 O O . ASP A 1 165 ? 19.418 -15.082 -26.460 1.00 94.75 165 ASP A O 1
ATOM 1338 N N . TYR A 1 166 ? 20.147 -13.227 -27.447 1.00 93.06 166 TYR A N 1
ATOM 1339 C CA . TYR A 1 166 ? 19.888 -12.378 -26.277 1.00 93.06 166 TYR A CA 1
ATOM 1340 C C . TYR A 1 166 ? 18.402 -12.381 -25.868 1.00 93.06 166 TYR A C 1
ATOM 1342 O O . TYR A 1 166 ? 18.079 -12.148 -24.701 1.00 93.06 166 TYR A O 1
ATOM 1350 N N . LYS A 1 167 ? 17.494 -12.651 -26.815 1.00 94.94 167 LYS A N 1
ATOM 1351 C CA . LYS A 1 167 ? 16.049 -12.776 -26.578 1.00 94.94 167 LYS A CA 1
ATOM 1352 C C . LYS A 1 167 ? 15.697 -13.935 -25.654 1.00 94.94 167 LYS A C 1
ATOM 1354 O O . LYS A 1 167 ? 14.705 -13.830 -24.937 1.00 94.94 167 LYS A O 1
ATOM 1359 N N . ASP A 1 168 ? 16.526 -14.977 -25.608 1.00 95.00 168 ASP A N 1
ATOM 1360 C CA . ASP A 1 168 ? 16.347 -16.118 -24.700 1.00 95.00 168 ASP A CA 1
ATOM 1361 C C . ASP A 1 168 ? 16.523 -15.716 -23.225 1.00 95.00 168 ASP A C 1
ATOM 1363 O O . ASP A 1 168 ? 16.167 -16.467 -22.318 1.00 95.00 168 ASP A O 1
ATOM 1367 N N . PHE A 1 169 ? 17.066 -14.520 -22.982 1.00 95.88 169 PHE A N 1
ATOM 1368 C CA . PHE A 1 169 ? 17.327 -13.963 -21.658 1.00 95.88 169 PHE A CA 1
ATOM 1369 C C . PHE A 1 169 ? 16.428 -12.771 -21.322 1.00 95.88 169 PHE A C 1
ATOM 1371 O O . PHE A 1 169 ? 16.680 -12.087 -20.327 1.00 95.88 169 PHE A O 1
ATOM 1378 N N . LEU A 1 170 ? 15.386 -12.505 -22.118 1.00 96.56 170 LEU A N 1
ATOM 1379 C CA . LEU A 1 170 ? 14.352 -11.546 -21.739 1.00 96.56 170 LEU A CA 1
ATOM 1380 C C . LEU A 1 170 ? 13.652 -12.026 -20.469 1.00 96.56 170 LEU A C 1
ATOM 1382 O O . LEU A 1 170 ? 13.261 -13.186 -20.352 1.00 96.56 170 LEU A O 1
ATOM 1386 N N . ASN A 1 171 ? 13.501 -11.121 -19.511 1.00 96.44 171 ASN A N 1
ATOM 1387 C CA . ASN A 1 171 ? 12.784 -11.395 -18.282 1.00 96.44 171 ASN A CA 1
ATOM 138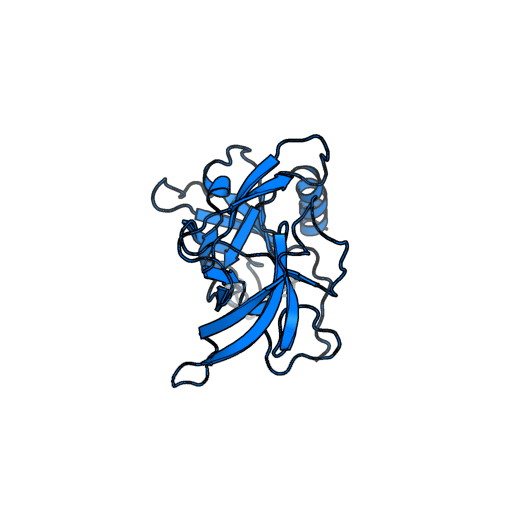8 C C . ASN A 1 171 ? 11.269 -11.359 -18.564 1.00 96.44 171 ASN A C 1
ATOM 1390 O O . ASN A 1 171 ? 10.746 -10.280 -18.878 1.00 96.44 171 ASN A O 1
ATOM 1394 N N . PRO A 1 172 ? 10.552 -12.494 -18.447 1.00 96.56 172 PRO A N 1
ATOM 1395 C CA . PRO A 1 172 ? 9.102 -12.516 -18.633 1.00 96.56 172 PRO A CA 1
ATOM 1396 C C . PRO A 1 172 ? 8.378 -11.653 -17.592 1.00 96.56 172 PRO A C 1
ATOM 1398 O O . PRO A 1 172 ? 7.310 -11.127 -17.885 1.00 96.56 172 PRO A O 1
ATOM 1401 N N . ASP A 1 173 ? 9.005 -11.426 -16.436 1.00 96.06 173 ASP A N 1
ATOM 1402 C CA . ASP A 1 173 ? 8.492 -10.600 -15.343 1.00 96.06 173 ASP A CA 1
ATOM 1403 C C . ASP A 1 173 ? 9.022 -9.153 -15.406 1.00 96.06 173 ASP A C 1
ATOM 1405 O O . ASP A 1 173 ? 8.915 -8.398 -14.442 1.00 96.06 173 ASP A O 1
ATOM 1409 N N . SER A 1 174 ? 9.610 -8.735 -16.539 1.00 96.81 174 SER A N 1
ATOM 1410 C CA . SER A 1 174 ? 10.115 -7.361 -16.728 1.00 96.81 174 SER A CA 1
ATOM 1411 C C . SER A 1 174 ? 9.022 -6.293 -16.654 1.00 96.81 174 SER A C 1
ATOM 1413 O O . SER A 1 174 ? 9.320 -5.127 -16.387 1.00 96.81 174 SER A O 1
ATOM 1415 N N . LEU A 1 175 ? 7.768 -6.689 -16.878 1.00 98.31 175 LEU A N 1
ATOM 1416 C CA . LEU A 1 175 ? 6.582 -5.875 -16.667 1.00 98.31 175 LEU A CA 1
ATOM 1417 C C . LEU A 1 175 ? 5.436 -6.763 -16.181 1.00 98.31 175 LEU A C 1
ATOM 1419 O O . LEU A 1 175 ? 4.950 -7.620 -16.916 1.00 98.31 175 LEU A O 1
ATOM 1423 N N . ILE A 1 176 ? 4.947 -6.482 -14.978 1.00 97.62 176 ILE A N 1
ATOM 1424 C CA . ILE A 1 176 ? 3.686 -7.020 -14.468 1.00 97.62 176 ILE A CA 1
ATOM 1425 C C . ILE A 1 176 ? 2.692 -5.864 -14.374 1.00 97.62 176 ILE A C 1
ATOM 1427 O O . ILE A 1 176 ? 2.990 -4.827 -13.783 1.00 97.62 176 ILE A O 1
ATOM 1431 N N . VAL A 1 177 ? 1.513 -6.024 -14.973 1.00 98.12 177 VAL A N 1
ATOM 1432 C CA . VAL A 1 177 ? 0.422 -5.050 -14.858 1.00 98.12 177 VAL A CA 1
ATOM 1433 C C . VAL A 1 177 ? -0.578 -5.569 -13.839 1.00 98.12 177 VAL A C 1
ATOM 1435 O O . VAL A 1 177 ? -1.108 -6.669 -13.989 1.00 98.12 177 VAL A O 1
ATOM 1438 N N . GLU A 1 178 ? -0.838 -4.779 -12.804 1.00 97.38 178 GLU A N 1
ATOM 1439 C CA . GLU A 1 178 ? -1.774 -5.125 -11.739 1.00 97.38 178 GLU A CA 1
ATOM 1440 C C . GLU A 1 178 ? -2.680 -3.947 -11.381 1.00 97.38 178 GLU A C 1
ATOM 1442 O O . GLU A 1 178 ? -2.401 -2.791 -11.702 1.00 97.38 178 GLU A O 1
ATOM 1447 N N . LYS A 1 179 ? -3.785 -4.243 -10.697 1.00 97.69 179 LYS A N 1
ATOM 1448 C CA . LYS A 1 179 ? -4.631 -3.211 -10.100 1.00 97.69 179 LYS A CA 1
ATOM 1449 C C . LYS A 1 179 ? -4.048 -2.755 -8.768 1.00 97.69 179 LYS A C 1
ATOM 1451 O O . LYS A 1 179 ? -3.391 -3.520 -8.066 1.00 97.69 179 LYS A O 1
ATOM 1456 N N . GLY A 1 180 ? -4.347 -1.521 -8.399 1.00 98.06 180 GLY A N 1
ATOM 1457 C CA . GLY A 1 180 ? -4.097 -0.980 -7.074 1.00 98.06 180 GLY A CA 1
ATOM 1458 C C . GLY A 1 180 ? -5.236 -0.087 -6.603 1.00 98.06 180 GLY A C 1
ATOM 1459 O O . GLY A 1 180 ? -6.121 0.289 -7.370 1.00 98.06 180 GLY A O 1
ATOM 1460 N N . TRP A 1 181 ? -5.181 0.269 -5.326 1.00 98.62 181 TRP A N 1
ATOM 1461 C CA . TRP A 1 181 ? -6.131 1.144 -4.655 1.00 98.62 181 TRP A CA 1
ATOM 1462 C C . TRP A 1 181 ? -5.357 2.257 -3.965 1.00 98.62 181 TRP A C 1
ATOM 1464 O O . TRP A 1 181 ? -4.618 2.002 -3.012 1.00 98.62 181 TRP A O 1
ATOM 1474 N N . SER A 1 182 ? -5.509 3.488 -4.445 1.00 98.44 182 SER A N 1
ATOM 1475 C CA . SER A 1 182 ? -4.853 4.663 -3.875 1.00 98.44 182 SER A CA 1
ATOM 1476 C C . SER A 1 182 ? -5.776 5.445 -2.953 1.00 98.44 182 SER A C 1
ATOM 1478 O O . SER A 1 182 ? -7.000 5.433 -3.102 1.00 98.44 182 SER A O 1
ATOM 1480 N N . GLU A 1 183 ? -5.191 6.214 -2.039 1.00 98.31 183 GLU A N 1
ATOM 1481 C CA . GLU A 1 183 ? -5.920 7.317 -1.417 1.00 98.31 183 GLU A CA 1
ATOM 1482 C C . GLU A 1 183 ? -6.295 8.396 -2.463 1.00 98.31 183 GLU A C 1
ATOM 1484 O O . GLU A 1 183 ? -5.595 8.538 -3.473 1.00 98.31 183 GLU A O 1
ATOM 1489 N N . PRO A 1 184 ? -7.379 9.173 -2.251 1.00 97.75 184 PRO A N 1
ATOM 1490 C CA . PRO A 1 184 ? -7.860 10.150 -3.236 1.00 97.75 184 PRO A CA 1
ATOM 1491 C C . PRO A 1 184 ? -6.832 11.210 -3.630 1.00 97.75 184 PRO A C 1
ATOM 1493 O O . PRO A 1 184 ? -6.734 11.556 -4.803 1.00 97.75 184 PRO A O 1
ATOM 1496 N N . ALA A 1 185 ? -6.053 11.689 -2.654 1.00 97.81 185 ALA A N 1
ATOM 1497 C CA . ALA A 1 185 ? -5.109 12.789 -2.831 1.00 97.81 185 ALA A CA 1
ATOM 1498 C C . ALA A 1 185 ? -4.034 12.503 -3.894 1.00 97.81 185 ALA A C 1
ATOM 1500 O O . ALA A 1 185 ? -3.510 13.437 -4.489 1.00 97.81 185 ALA A O 1
ATOM 1501 N N . LEU A 1 186 ? -3.733 11.229 -4.180 1.00 98.00 186 LEU A N 1
ATOM 1502 C CA . LEU A 1 186 ? -2.789 10.866 -5.239 1.00 98.00 186 LEU A CA 1
ATOM 1503 C C . LEU A 1 186 ? -3.227 11.398 -6.613 1.00 98.00 186 LEU A C 1
ATOM 1505 O O . LEU A 1 186 ? -2.385 11.779 -7.421 1.00 98.00 186 LEU A O 1
ATOM 1509 N N . LEU A 1 187 ? -4.533 11.414 -6.897 1.00 96.31 187 LEU A N 1
ATOM 1510 C CA . LEU A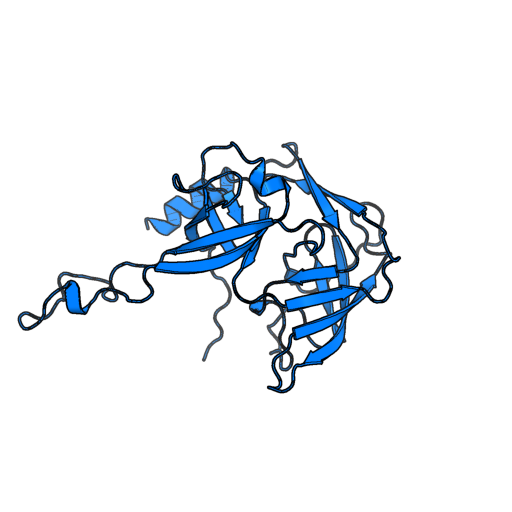 1 187 ? -5.038 11.829 -8.210 1.00 96.31 187 LEU A CA 1
ATOM 1511 C C . LEU A 1 187 ? -4.941 13.341 -8.435 1.00 96.31 187 LEU A C 1
ATOM 1513 O O . LEU A 1 187 ? -4.997 13.791 -9.579 1.00 96.31 187 LEU A O 1
ATOM 1517 N N . GLU A 1 188 ? -4.774 14.102 -7.357 1.00 95.25 188 GLU A N 1
ATOM 1518 C CA . GLU A 1 188 ? -4.575 15.550 -7.377 1.00 95.25 188 GLU A CA 1
ATOM 1519 C C . GLU A 1 188 ? -3.090 15.921 -7.533 1.00 95.25 188 GLU A C 1
ATOM 1521 O O . GLU A 1 188 ? -2.777 17.093 -7.743 1.00 95.25 188 GLU A O 1
ATOM 1526 N N . ASP A 1 189 ? -2.168 14.945 -7.476 1.00 95.81 189 ASP A N 1
ATOM 1527 C CA . ASP A 1 189 ? -0.740 15.206 -7.643 1.00 95.81 189 ASP A CA 1
ATOM 1528 C C . ASP A 1 189 ? -0.419 15.674 -9.068 1.00 95.81 189 ASP A C 1
ATOM 1530 O O . ASP A 1 189 ? -0.650 14.995 -10.073 1.00 95.81 189 ASP A O 1
ATOM 1534 N N . ASN A 1 190 ? 0.164 16.862 -9.128 1.00 92.69 190 ASN A N 1
ATOM 1535 C CA . ASN A 1 190 ? 0.600 17.556 -10.328 1.00 92.69 190 ASN A CA 1
ATOM 1536 C C . ASN A 1 190 ? 2.086 17.946 -10.240 1.00 92.69 190 ASN A C 1
ATOM 1538 O O . ASN A 1 190 ? 2.533 18.854 -10.942 1.00 92.69 190 ASN A O 1
ATOM 1542 N N . SER A 1 191 ? 2.863 17.250 -9.400 1.00 93.94 191 SER A N 1
ATOM 1543 C CA . SER A 1 191 ? 4.290 17.526 -9.185 1.00 93.94 191 SER A CA 1
ATOM 1544 C C . SER A 1 191 ? 5.149 17.259 -10.428 1.00 93.94 191 SER A C 1
ATOM 1546 O O . SER A 1 191 ? 6.251 17.792 -10.553 1.00 93.94 191 SER A O 1
ATOM 1548 N N . GLY A 1 192 ? 4.660 16.418 -11.348 1.00 94.62 192 GLY A N 1
ATOM 1549 C CA . GLY A 1 192 ? 5.364 16.037 -12.575 1.00 94.62 192 GLY A CA 1
ATOM 1550 C C . GLY A 1 192 ? 6.604 15.169 -12.340 1.00 94.62 192 GLY A C 1
ATOM 1551 O O . GLY A 1 192 ? 7.369 14.926 -13.272 1.00 94.62 192 GLY A O 1
ATOM 1552 N N . ILE A 1 193 ? 6.816 14.697 -11.110 1.00 96.00 193 ILE A N 1
ATOM 1553 C CA . ILE A 1 193 ? 7.929 13.828 -10.726 1.00 96.00 193 ILE A CA 1
ATOM 1554 C C . ILE A 1 193 ? 7.399 12.520 -10.145 1.00 96.00 193 ILE A C 1
ATOM 1556 O O . ILE A 1 193 ? 6.215 12.384 -9.847 1.00 96.00 193 ILE A O 1
ATOM 1560 N N . ALA A 1 194 ? 8.278 11.528 -9.994 1.00 98.06 194 ALA A N 1
ATOM 1561 C CA . ALA A 1 194 ? 7.883 10.287 -9.349 1.00 98.06 194 ALA A CA 1
ATOM 1562 C C . ALA A 1 194 ? 7.534 10.562 -7.879 1.00 98.06 194 ALA A C 1
ATOM 1564 O O . ALA A 1 194 ? 8.290 11.225 -7.167 1.00 98.06 194 ALA A O 1
ATOM 1565 N N . VAL A 1 195 ? 6.409 10.022 -7.431 1.00 98.38 195 VAL A N 1
ATOM 1566 C CA . VAL A 1 195 ? 5.939 10.062 -6.046 1.00 98.38 195 VAL A CA 1
ATOM 1567 C C . VAL A 1 195 ? 6.329 8.766 -5.344 1.00 98.38 195 VAL A C 1
ATOM 1569 O O . VAL A 1 195 ? 6.570 7.747 -5.989 1.00 98.38 195 VAL A O 1
ATOM 1572 N N . GLN A 1 196 ? 6.412 8.771 -4.020 1.00 98.38 196 GLN A N 1
ATOM 1573 C CA . GLN A 1 196 ? 6.651 7.559 -3.246 1.00 98.38 196 GLN A CA 1
ATOM 1574 C C . GLN A 1 196 ? 5.315 6.954 -2.812 1.00 98.38 196 GLN A C 1
ATOM 1576 O O . GLN A 1 196 ? 4.539 7.584 -2.097 1.00 98.38 196 GLN A O 1
ATOM 1581 N N . PHE A 1 197 ? 5.079 5.700 -3.175 1.00 98.19 197 PHE A N 1
ATOM 1582 C CA . PHE A 1 197 ? 4.051 4.888 -2.541 1.00 98.19 197 PHE A CA 1
ATOM 1583 C C . PHE A 1 197 ? 4.619 4.321 -1.247 1.00 98.19 197 PHE A C 1
ATOM 1585 O O . PHE A 1 197 ? 5.664 3.658 -1.231 1.00 98.19 197 PHE A O 1
ATOM 1592 N N . GLU A 1 198 ? 3.957 4.646 -0.145 1.00 97.06 198 GLU A N 1
ATOM 1593 C CA . GLU A 1 198 ? 4.445 4.404 1.202 1.00 97.06 198 GLU A CA 1
ATOM 1594 C C . GLU A 1 198 ? 4.799 2.935 1.431 1.00 97.06 198 GLU A C 1
ATOM 1596 O O . GLU A 1 198 ? 3.952 2.058 1.324 1.00 97.06 198 GLU A O 1
ATOM 1601 N N . ARG A 1 199 ? 6.057 2.660 1.800 1.00 94.50 199 ARG A N 1
ATOM 1602 C CA . ARG A 1 199 ? 6.625 1.305 1.988 1.00 94.50 199 ARG A CA 1
ATOM 1603 C C . ARG A 1 199 ? 6.734 0.434 0.725 1.00 94.50 199 ARG A C 1
ATOM 1605 O O . ARG A 1 199 ? 7.267 -0.665 0.836 1.00 94.50 199 ARG A O 1
ATOM 1612 N N . VAL A 1 200 ? 6.318 0.918 -0.442 1.00 95.50 200 VAL A N 1
ATOM 1613 C CA . VAL A 1 200 ? 6.324 0.143 -1.692 1.00 95.50 200 VAL A CA 1
ATOM 1614 C C . VAL A 1 200 ? 7.502 0.549 -2.584 1.00 95.50 200 VAL A C 1
ATOM 1616 O O . VAL A 1 200 ? 8.423 -0.231 -2.832 1.00 95.50 200 VAL A O 1
ATOM 1619 N N . GLY A 1 201 ? 7.517 1.789 -3.066 1.00 96.69 201 GLY A N 1
ATOM 1620 C CA . GLY A 1 201 ? 8.473 2.224 -4.083 1.00 96.69 201 GLY A CA 1
ATOM 1621 C C . GLY A 1 201 ? 8.174 3.616 -4.604 1.00 96.69 201 GLY A C 1
ATOM 1622 O O . GLY A 1 201 ? 7.308 4.308 -4.080 1.00 96.69 201 GLY A O 1
ATOM 1623 N N . TYR A 1 202 ? 8.893 4.020 -5.641 1.00 98.25 202 TYR A N 1
ATOM 1624 C CA . TYR A 1 202 ? 8.655 5.271 -6.346 1.00 98.25 202 TYR A CA 1
ATOM 1625 C C . TYR A 1 202 ? 7.960 5.002 -7.670 1.00 98.25 202 TYR A C 1
ATOM 1627 O O . TYR A 1 202 ? 8.371 4.099 -8.400 1.00 98.25 202 TYR A O 1
ATOM 1635 N N . TYR A 1 203 ? 6.947 5.805 -7.973 1.00 98.62 203 TYR A N 1
ATOM 1636 C CA . TYR A 1 203 ? 6.070 5.632 -9.117 1.00 98.62 203 TYR A CA 1
ATOM 1637 C C . TYR A 1 203 ? 5.832 6.961 -9.820 1.00 98.62 203 TYR A C 1
ATOM 1639 O O . TYR A 1 203 ? 5.643 7.986 -9.171 1.00 98.62 203 TYR A O 1
ATOM 1647 N N . ILE A 1 204 ? 5.828 6.949 -11.146 1.00 98.38 204 ILE A N 1
ATOM 1648 C CA . ILE A 1 204 ? 5.506 8.113 -11.974 1.00 98.38 204 ILE A CA 1
ATOM 1649 C C . ILE A 1 204 ? 4.159 7.894 -12.659 1.00 98.38 204 ILE A C 1
ATOM 1651 O O . ILE A 1 204 ? 3.877 6.789 -13.123 1.00 98.38 204 ILE A O 1
ATOM 1655 N N . LYS A 1 205 ? 3.327 8.939 -12.727 1.00 98.38 205 LYS A N 1
ATOM 1656 C CA . LYS A 1 205 ? 2.089 8.917 -13.514 1.00 98.38 205 LYS A CA 1
ATOM 1657 C C . LYS A 1 205 ? 2.446 8.747 -14.992 1.00 98.38 205 LYS A C 1
ATOM 1659 O O . LYS A 1 205 ? 3.219 9.536 -15.533 1.00 98.38 205 LYS A O 1
ATOM 1664 N N . ASP A 1 206 ? 1.928 7.699 -15.622 1.00 98.00 206 ASP A N 1
ATOM 1665 C CA . ASP A 1 206 ? 2.209 7.413 -17.027 1.00 98.00 206 ASP A CA 1
ATOM 1666 C C . ASP A 1 206 ? 1.441 8.369 -17.954 1.00 98.00 206 ASP A C 1
ATOM 1668 O O . ASP A 1 206 ? 0.409 8.928 -17.586 1.00 98.00 206 ASP A O 1
ATOM 1672 N N . LYS A 1 207 ? 1.933 8.554 -19.178 1.00 96.75 207 LYS A N 1
ATOM 1673 C CA . LYS A 1 207 ? 1.269 9.375 -20.203 1.00 96.75 207 LYS A CA 1
ATOM 1674 C C . LYS A 1 207 ? -0.049 8.772 -20.707 1.00 96.75 207 LYS A C 1
ATOM 1676 O O . LYS A 1 207 ? -0.880 9.512 -21.221 1.00 96.75 207 LYS A O 1
ATOM 1681 N N . ASP A 1 208 ? -0.230 7.460 -20.567 1.00 97.00 208 ASP A N 1
ATOM 1682 C CA . ASP A 1 208 ? -1.458 6.741 -20.913 1.00 97.00 208 ASP A CA 1
ATOM 1683 C C . ASP A 1 208 ? -2.550 6.941 -19.843 1.00 97.00 208 ASP A C 1
ATOM 1685 O O . ASP A 1 208 ? -3.688 6.508 -20.015 1.00 97.00 208 ASP A O 1
ATOM 1689 N N . SER A 1 209 ? -2.206 7.586 -18.723 1.00 96.62 209 SER A N 1
ATOM 1690 C CA . SER A 1 209 ? -3.109 7.883 -17.616 1.00 96.62 209 SER A CA 1
ATOM 1691 C C . SER A 1 209 ? -4.233 8.827 -18.050 1.00 96.62 209 SER A C 1
ATOM 1693 O O . SER A 1 209 ? -3.998 9.862 -18.676 1.00 96.62 209 SER A O 1
ATOM 1695 N N . THR A 1 210 ? -5.463 8.491 -17.670 1.00 94.56 210 THR A N 1
ATOM 1696 C CA . THR A 1 210 ? -6.672 9.291 -17.917 1.00 94.56 210 THR A CA 1
ATOM 1697 C C . THR A 1 210 ? -7.437 9.514 -16.615 1.00 94.56 210 THR A C 1
ATOM 1699 O O . THR A 1 210 ? -7.173 8.848 -15.614 1.00 94.56 210 THR A O 1
ATOM 1702 N N . ASP A 1 211 ? -8.428 10.408 -16.624 1.00 89.75 211 ASP A N 1
ATOM 1703 C CA . ASP A 1 211 ? -9.260 10.682 -15.441 1.00 89.75 211 ASP A CA 1
ATOM 1704 C C . ASP A 1 211 ? -10.016 9.438 -14.940 1.00 89.75 211 ASP A C 1
ATOM 1706 O O . ASP A 1 211 ? -10.284 9.305 -13.747 1.00 89.75 211 ASP A O 1
ATOM 1710 N N . THR A 1 212 ? -10.350 8.512 -15.844 1.00 91.12 212 THR A N 1
ATOM 1711 C CA . THR A 1 212 ? -11.068 7.266 -15.529 1.00 91.12 212 THR A CA 1
ATOM 1712 C C . THR A 1 212 ? -10.156 6.058 -15.347 1.00 91.12 212 THR A C 1
ATOM 1714 O O . THR A 1 212 ? -10.596 5.048 -14.807 1.00 91.12 212 THR A O 1
ATOM 1717 N N . LEU A 1 213 ? -8.907 6.141 -15.810 1.00 94.25 213 LEU A N 1
ATOM 1718 C CA . LEU A 1 213 ? -7.904 5.087 -15.681 1.00 94.25 213 LEU A CA 1
ATOM 1719 C C . LEU A 1 213 ? -6.557 5.721 -15.320 1.00 94.25 213 LEU A C 1
ATOM 1721 O O . LEU A 1 213 ? -5.737 5.973 -16.210 1.00 94.25 213 LEU A O 1
ATOM 1725 N N . PRO A 1 214 ? -6.317 6.020 -14.034 1.00 97.62 214 PRO A N 1
ATOM 1726 C CA . PRO A 1 214 ? -5.022 6.504 -13.601 1.00 97.62 214 PRO A CA 1
ATOM 1727 C C . PRO A 1 214 ? -3.989 5.378 -13.689 1.00 97.62 214 PRO A C 1
ATOM 1729 O O . PRO A 1 214 ? -4.146 4.335 -13.057 1.00 97.62 214 PRO A O 1
ATOM 1732 N N . VAL A 1 215 ? -2.925 5.599 -14.457 1.00 98.50 215 VAL A N 1
ATOM 1733 C CA . VAL A 1 215 ? -1.834 4.634 -14.659 1.00 98.50 215 VAL A CA 1
ATOM 1734 C C . VAL A 1 215 ? -0.553 5.141 -14.003 1.00 98.50 215 VAL A C 1
ATOM 1736 O O . VAL A 1 215 ? -0.173 6.302 -14.194 1.00 98.50 215 VAL A O 1
ATOM 1739 N N . PHE A 1 216 ? 0.133 4.269 -13.264 1.00 98.69 216 PHE A N 1
ATOM 1740 C CA . PHE A 1 216 ? 1.405 4.567 -12.610 1.00 98.69 216 PHE A CA 1
ATOM 1741 C C . PHE A 1 216 ? 2.466 3.507 -12.916 1.00 98.69 216 PHE A C 1
ATOM 1743 O O . PHE A 1 216 ? 2.253 2.311 -12.729 1.00 98.69 216 PHE A O 1
ATOM 1750 N N . ASN A 1 217 ? 3.652 3.961 -13.314 1.00 98.62 217 ASN A N 1
ATOM 1751 C CA . ASN A 1 217 ? 4.805 3.109 -13.589 1.00 98.62 217 ASN A CA 1
ATOM 1752 C C . ASN A 1 217 ? 5.742 3.081 -12.394 1.00 98.62 217 ASN A C 1
ATOM 1754 O O . ASN A 1 217 ? 6.136 4.140 -11.902 1.00 98.62 217 ASN A O 1
ATOM 1758 N N . LYS A 1 218 ? 6.181 1.892 -11.986 1.00 98.38 218 LYS A N 1
ATOM 1759 C CA . LYS A 1 218 ? 7.255 1.756 -11.005 1.00 98.38 218 LYS A CA 1
ATOM 1760 C C . LYS A 1 218 ? 8.563 2.290 -11.586 1.00 98.38 218 LYS A C 1
ATOM 1762 O O . LYS A 1 218 ? 9.105 1.737 -12.537 1.00 98.38 218 LYS A O 1
ATOM 1767 N N . THR A 1 219 ? 9.092 3.338 -10.966 1.00 97.69 219 THR A N 1
ATOM 1768 C CA . THR A 1 219 ? 10.407 3.910 -11.278 1.00 97.69 219 THR A CA 1
ATOM 1769 C C . THR A 1 219 ? 11.515 3.105 -10.608 1.00 97.69 219 THR A C 1
ATOM 1771 O O . THR A 1 219 ? 12.516 2.766 -11.230 1.00 97.69 219 THR A O 1
ATOM 1774 N N . THR A 1 220 ? 11.368 2.812 -9.312 1.00 96.12 220 THR A N 1
ATOM 1775 C CA . THR A 1 220 ? 12.311 1.975 -8.556 1.00 96.12 220 THR A CA 1
ATOM 1776 C C . THR A 1 220 ? 11.696 1.546 -7.223 1.00 96.12 220 THR A C 1
ATOM 1778 O O . THR A 1 220 ? 10.877 2.264 -6.648 1.00 96.12 220 THR A O 1
ATOM 1781 N N . ALA A 1 221 ? 12.075 0.376 -6.709 1.00 93.88 221 ALA A N 1
ATOM 1782 C CA . ALA A 1 221 ? 11.639 -0.086 -5.390 1.00 93.88 221 ALA A CA 1
ATOM 1783 C C . ALA A 1 221 ? 12.302 0.719 -4.256 1.00 93.88 221 ALA A C 1
ATOM 1785 O O . ALA A 1 221 ? 13.327 1.378 -4.449 1.00 93.88 221 ALA A O 1
ATOM 1786 N N . LEU A 1 222 ? 11.764 0.641 -3.036 1.00 92.31 222 LEU A N 1
ATOM 1787 C CA . LEU A 1 222 ? 12.496 1.127 -1.862 1.00 92.31 222 LEU A CA 1
ATOM 1788 C C . LEU A 1 222 ? 13.755 0.283 -1.600 1.00 92.31 222 LEU A C 1
ATOM 1790 O O . LEU A 1 222 ? 13.994 -0.761 -2.205 1.00 92.31 222 LEU A O 1
ATOM 1794 N N . LYS A 1 223 ? 14.623 0.756 -0.700 1.00 83.19 223 LYS A N 1
ATOM 1795 C CA . LYS A 1 223 ? 15.723 -0.077 -0.208 1.00 83.19 223 LYS A CA 1
ATOM 1796 C C . LYS A 1 223 ? 15.141 -1.175 0.668 1.00 83.19 223 LYS A C 1
ATOM 1798 O O . LYS A 1 223 ? 14.730 -0.901 1.790 1.00 83.19 223 LYS A O 1
ATOM 1803 N N . ASP A 1 224 ? 15.129 -2.392 0.142 1.00 62.62 224 ASP A N 1
ATOM 1804 C CA . ASP A 1 224 ? 14.689 -3.544 0.906 1.00 62.62 224 ASP A CA 1
ATOM 1805 C C . ASP A 1 224 ? 15.662 -3.802 2.067 1.00 62.62 224 ASP A C 1
ATOM 1807 O O . ASP A 1 224 ? 16.883 -3.867 1.883 1.00 62.62 224 ASP A O 1
ATOM 1811 N N . SER A 1 225 ? 15.125 -3.856 3.281 1.00 47.62 225 SER A N 1
ATOM 1812 C CA . SER A 1 225 ? 15.868 -4.134 4.513 1.00 47.62 225 SER A CA 1
ATOM 1813 C C . SER A 1 225 ? 15.516 -5.501 5.095 1.00 47.62 225 SER A C 1
ATOM 1815 O O . SER A 1 225 ? 16.140 -5.920 6.072 1.00 47.62 225 SER A O 1
ATOM 1817 N N . PHE A 1 226 ? 14.546 -6.206 4.501 1.00 45.28 226 PHE A N 1
ATOM 1818 C CA . PHE A 1 226 ? 14.024 -7.458 5.022 1.00 45.28 226 PHE A CA 1
ATOM 1819 C C . PHE A 1 226 ? 14.283 -8.601 4.041 1.00 45.28 226 PHE A C 1
ATOM 1821 O O . PHE A 1 226 ? 13.528 -8.826 3.104 1.00 45.28 226 PHE A O 1
ATOM 1828 N N . LYS A 1 227 ? 15.349 -9.361 4.293 1.00 39.78 227 LYS A N 1
ATOM 1829 C CA . LYS A 1 227 ? 15.521 -10.687 3.699 1.00 39.78 227 LYS A CA 1
ATOM 1830 C C . LYS A 1 227 ? 14.939 -11.718 4.659 1.00 39.78 227 LYS A C 1
ATOM 1832 O O . LYS A 1 227 ? 15.298 -11.730 5.836 1.00 39.78 227 LYS A O 1
ATOM 1837 N N . ILE A 1 228 ? 14.037 -12.563 4.167 1.00 42.59 228 ILE A N 1
ATOM 1838 C CA . ILE A 1 228 ? 13.785 -13.854 4.805 1.00 42.59 228 ILE A CA 1
ATOM 1839 C C . ILE A 1 228 ? 14.974 -14.711 4.384 1.00 42.59 228 ILE A C 1
ATOM 1841 O O . ILE A 1 228 ? 15.106 -15.028 3.204 1.00 42.59 228 ILE A O 1
ATOM 1845 N N . ASP A 1 229 ? 15.884 -14.984 5.317 1.00 32.75 229 ASP A N 1
ATOM 1846 C CA . ASP A 1 229 ? 16.879 -16.032 5.105 1.00 32.75 229 ASP A CA 1
ATOM 1847 C C . ASP A 1 229 ? 16.093 -17.336 4.901 1.00 32.75 229 ASP A C 1
ATOM 1849 O O . ASP A 1 229 ? 15.307 -17.719 5.774 1.00 32.75 229 ASP A O 1
ATOM 1853 N N . ALA A 1 230 ? 16.220 -17.916 3.706 1.00 33.44 230 ALA A N 1
ATOM 1854 C CA . ALA A 1 230 ? 15.649 -19.211 3.353 1.00 33.44 230 ALA A CA 1
ATOM 1855 C C . ALA A 1 230 ? 16.429 -20.347 4.025 1.00 33.44 230 ALA A C 1
ATOM 1857 O O . ALA A 1 230 ? 17.672 -20.217 4.135 1.00 33.44 230 ALA A O 1
#

Mean predicted aligned error: 4.39 Å